Protein AF-T1AVC2-F1 (afdb_monomer_lite)

pLDDT: mean 81.2, std 19.91, range [25.66, 96.44]

Organism: NCBI:txid410659

InterPro domains:
  IPR004291 Transposase IS66, central domain [PF03050] (50-175)
  IPR052344 Transposase-related protein [PTHR33678] (1-174)

Sequence (202 aa):
FEVIGEKVSYRLAQRPGSFVVLKYLRPVTKRRDIQAISCPPAPVGVIAGSRADVSLCAGLLVDKFAYHLPLYRQHQRLADAGITVSRPWLTQLAQQVIALLEPIHEAQLDAIRAGRVIAMDETPIKAGRRVEGKAAGKKHPGGMKTGYFWPVYGEHDEVCFPFFPSRAQVHVENCWGCRGPRAACCCPMATRPTPATRRRPV

Radius of gyration: 26.32 Å; chains: 1; bounding box: 51×49×108 Å

Foldseek 3Di:
DAFPDWDWAWAWADDVVAIDIDIDIWTFDADPVVRDTDIDDDPDAPDPPDSYHPRNLVVLQCCCPVVVQDLVNVQVVCVVNVHDDDSVVSVVSNVSVVVVCVVVLVVLLVVQLVALDKAKEKDKDFAAFDDPDPDPDDDDHTGGQIKIWMWMAGPVRGTHTDIGSDPDVVVVCVSNVDDDDPPRDNPHPPPDPDPPPPDDDD

Struc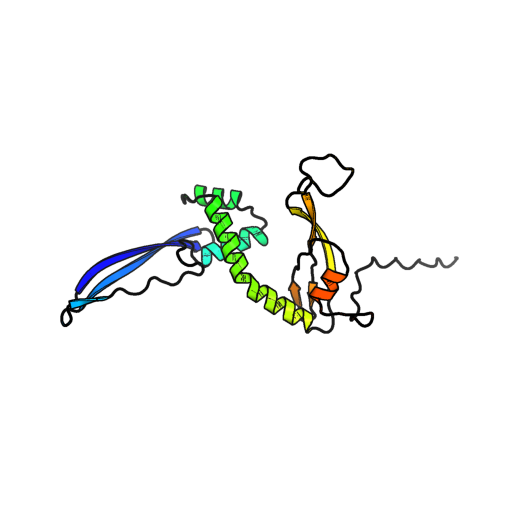ture (mmCIF, N/CA/C/O backbone):
data_AF-T1AVC2-F1
#
_entry.id   AF-T1AVC2-F1
#
loop_
_atom_site.group_PDB
_atom_site.id
_atom_site.type_symbol
_atom_site.label_atom_id
_atom_site.label_alt_id
_atom_site.label_comp_id
_atom_site.label_asym_id
_atom_site.label_entity_id
_atom_site.label_seq_id
_atom_site.pdbx_PDB_ins_code
_atom_site.Cartn_x
_atom_site.Cartn_y
_atom_site.Cartn_z
_atom_site.occupancy
_atom_site.B_iso_or_equiv
_atom_site.auth_seq_id
_atom_site.auth_comp_id
_atom_site.auth_asym_id
_atom_site.auth_atom_id
_atom_site.pdbx_PDB_model_num
ATOM 1 N N . PHE A 1 1 ? -10.383 -18.178 37.587 1.00 78.56 1 PHE A N 1
ATOM 2 C CA . PHE A 1 1 ? -10.003 -16.799 37.219 1.00 78.56 1 PHE A CA 1
ATOM 3 C C . PHE A 1 1 ? -11.257 -15.943 37.263 1.00 78.56 1 PHE A C 1
ATOM 5 O O . PHE A 1 1 ? -12.336 -16.488 37.085 1.00 78.56 1 PHE A O 1
ATOM 12 N N . GLU A 1 2 ? -11.128 -14.651 37.520 1.00 86.75 2 GLU A N 1
ATOM 13 C CA . GLU A 1 2 ? -12.236 -13.694 37.567 1.00 86.75 2 GLU A CA 1
ATOM 14 C C . GLU A 1 2 ? -11.999 -12.596 36.533 1.00 86.75 2 GLU A C 1
ATOM 16 O O . GLU A 1 2 ? -10.868 -12.132 36.398 1.00 86.75 2 GLU A O 1
ATOM 21 N N . VAL A 1 3 ? -13.023 -12.213 35.771 1.00 86.75 3 VAL A N 1
ATOM 22 C CA . VAL A 1 3 ? -12.915 -11.120 34.795 1.00 86.75 3 VAL A CA 1
ATOM 23 C C . VAL A 1 3 ? -13.107 -9.804 35.542 1.00 86.75 3 VAL A C 1
ATOM 25 O O . VAL A 1 3 ? -14.163 -9.570 36.114 1.00 86.75 3 VAL A O 1
ATOM 28 N N . ILE A 1 4 ? -12.076 -8.962 35.551 1.00 89.75 4 ILE A N 1
ATOM 29 C CA . ILE A 1 4 ? -12.060 -7.681 36.281 1.00 89.75 4 ILE A CA 1
ATOM 30 C C . ILE A 1 4 ? -12.384 -6.504 35.363 1.00 89.75 4 ILE A C 1
ATOM 32 O O . ILE A 1 4 ? -12.810 -5.446 35.814 1.00 89.75 4 ILE A O 1
ATOM 36 N N . GLY A 1 5 ? -12.192 -6.672 34.060 1.00 90.19 5 GLY A N 1
ATOM 37 C CA . GLY A 1 5 ? -12.532 -5.647 33.089 1.00 90.19 5 GLY A CA 1
ATOM 38 C C . GLY A 1 5 ? -12.269 -6.105 31.669 1.00 90.19 5 GLY A C 1
ATOM 39 O O . GLY A 1 5 ? -11.879 -7.246 31.424 1.00 90.19 5 GLY A O 1
ATOM 40 N N . GLU A 1 6 ? -12.448 -5.191 30.726 1.00 91.19 6 GLU A N 1
ATOM 41 C CA . GLU A 1 6 ? -12.267 -5.462 29.307 1.00 91.19 6 GLU A CA 1
ATOM 42 C C . GLU A 1 6 ? -11.425 -4.365 28.664 1.00 91.19 6 GLU A C 1
ATOM 44 O O . GLU A 1 6 ? -11.656 -3.171 28.859 1.00 91.19 6 GLU A O 1
ATOM 49 N N . LYS A 1 7 ? -10.443 -4.766 27.857 1.00 90.06 7 LYS A N 1
ATOM 50 C CA . LYS A 1 7 ? -9.748 -3.860 26.945 1.00 90.06 7 LYS A CA 1
ATOM 51 C C . LYS A 1 7 ? -10.414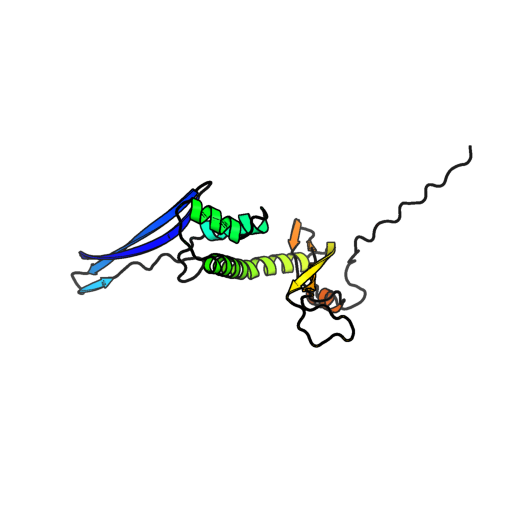 -3.936 25.582 1.00 90.06 7 LYS A C 1
ATOM 53 O O . LYS A 1 7 ? -10.374 -4.976 24.925 1.00 90.06 7 LYS A O 1
ATOM 58 N N . VAL A 1 8 ? -10.977 -2.815 25.144 1.00 91.81 8 VAL A N 1
ATOM 59 C CA . VAL A 1 8 ? -11.610 -2.684 23.829 1.00 91.81 8 VAL A CA 1
ATOM 60 C C . VAL A 1 8 ? -10.624 -2.078 22.837 1.00 91.81 8 VAL A C 1
ATOM 62 O O . VAL A 1 8 ? -9.873 -1.157 23.156 1.00 91.81 8 VAL A O 1
ATOM 65 N N . SER A 1 9 ? -10.589 -2.592 21.615 1.00 91.38 9 SER A N 1
ATOM 66 C CA . SER A 1 9 ? -9.805 -2.015 20.522 1.00 91.38 9 SER A CA 1
ATOM 67 C C . SER A 1 9 ? -10.619 -2.043 19.235 1.00 91.38 9 SER A C 1
ATOM 69 O O . SER A 1 9 ? -11.318 -3.015 18.974 1.00 91.38 9 SER A O 1
ATOM 71 N N . TYR A 1 10 ? -10.531 -0.981 18.438 1.00 92.81 10 TYR A N 1
ATOM 72 C CA . TYR A 1 10 ? -11.287 -0.842 17.193 1.00 92.81 10 TYR A CA 1
ATOM 73 C C . TYR A 1 10 ? -10.342 -0.838 15.996 1.00 92.81 10 TYR A C 1
ATOM 75 O O . TYR A 1 10 ? -9.288 -0.197 16.051 1.00 92.81 10 TYR A O 1
ATOM 83 N N . ARG A 1 11 ? -10.731 -1.519 14.916 1.00 94.19 11 ARG A N 1
ATOM 84 C CA . ARG A 1 11 ? -10.043 -1.463 13.623 1.00 94.19 11 ARG A CA 1
ATOM 85 C C . ARG A 1 11 ? -11.016 -1.197 12.493 1.00 94.19 11 ARG A C 1
ATOM 87 O O . ARG A 1 11 ? -12.076 -1.807 12.448 1.00 94.19 11 ARG A O 1
ATOM 94 N N . LEU A 1 12 ? -10.645 -0.317 11.577 1.00 95.31 12 LEU A N 1
ATOM 95 C CA . LEU A 1 12 ? -11.374 -0.091 10.341 1.00 95.31 12 LEU A CA 1
ATOM 96 C C . LEU A 1 12 ? -10.910 -1.107 9.296 1.00 95.31 12 LEU A C 1
ATOM 98 O O . LEU A 1 12 ? -9.725 -1.161 8.970 1.00 95.31 12 LEU A O 1
ATOM 102 N N . ALA A 1 13 ? -11.848 -1.894 8.788 1.00 95.44 13 ALA A N 1
ATOM 103 C CA . ALA A 1 13 ? -11.642 -2.943 7.802 1.00 95.44 13 ALA A CA 1
ATOM 104 C C . ALA A 1 13 ? -12.524 -2.709 6.573 1.00 95.44 13 ALA A C 1
ATOM 106 O O . ALA A 1 13 ? -13.540 -2.010 6.634 1.00 95.44 13 ALA A O 1
ATOM 107 N N . GLN A 1 14 ? -12.137 -3.314 5.457 1.00 94.69 14 GLN A N 1
ATOM 108 C CA . GLN A 1 14 ? -12.869 -3.240 4.200 1.00 94.69 14 GLN A CA 1
ATOM 109 C C . GLN A 1 14 ? -13.405 -4.621 3.832 1.00 94.69 14 GLN A C 1
ATOM 111 O O . GLN A 1 14 ? -12.697 -5.624 3.879 1.00 94.69 14 GLN A O 1
ATOM 116 N N . ARG A 1 15 ? -14.680 -4.668 3.458 1.00 92.75 15 ARG A N 1
ATOM 117 C CA . ARG A 1 15 ? -15.329 -5.820 2.833 1.00 92.75 15 ARG A CA 1
ATOM 118 C C . ARG A 1 15 ? -15.703 -5.445 1.398 1.00 92.75 15 ARG A C 1
ATOM 120 O O . ARG A 1 15 ? -15.756 -4.257 1.071 1.00 92.75 15 ARG A O 1
ATOM 127 N N . PRO A 1 16 ? -15.983 -6.418 0.521 1.00 88.62 16 PRO A N 1
ATOM 128 C CA . PRO A 1 16 ? -16.524 -6.113 -0.797 1.00 88.62 16 PRO A CA 1
ATOM 129 C C . PRO A 1 16 ? -17.734 -5.173 -0.678 1.00 88.62 16 PRO A C 1
ATOM 131 O O . PRO A 1 16 ? -18.696 -5.468 0.030 1.00 88.62 16 PRO A O 1
ATOM 134 N N . GLY A 1 17 ? -17.636 -3.994 -1.296 1.00 86.44 17 GLY A N 1
ATOM 135 C CA . GLY A 1 17 ? -18.695 -2.979 -1.308 1.00 86.44 17 GLY A CA 1
ATOM 136 C C . GLY A 1 17 ? -18.994 -2.269 0.019 1.00 86.44 17 GLY A C 1
ATOM 137 O O . GLY A 1 17 ? -19.914 -1.459 0.050 1.00 86.44 17 GLY A O 1
ATOM 138 N N . SER A 1 18 ? -18.268 -2.531 1.110 1.00 91.75 18 SER A N 1
ATOM 139 C CA . SER A 1 18 ? -18.583 -1.929 2.414 1.00 91.75 18 SER A CA 1
ATOM 140 C C . SER A 1 18 ? -17.366 -1.751 3.318 1.00 91.75 18 SER A C 1
ATOM 142 O O . SER A 1 18 ? -16.328 -2.390 3.156 1.00 91.75 18 SER A O 1
ATOM 144 N N . PHE A 1 19 ? -17.502 -0.878 4.309 1.00 94.44 19 PHE A N 1
ATOM 145 C CA . PHE A 1 19 ? -16.507 -0.675 5.354 1.00 94.44 19 PHE A CA 1
ATOM 146 C C . PHE A 1 19 ? -17.096 -1.109 6.691 1.00 94.44 19 PHE A C 1
ATOM 148 O O . PHE A 1 19 ? -18.271 -0.869 6.966 1.00 94.44 19 PHE A O 1
ATOM 155 N N . VAL A 1 20 ? -16.288 -1.761 7.521 1.00 95.25 20 VAL A N 1
ATOM 156 C CA . VAL A 1 20 ? -16.726 -2.281 8.818 1.00 95.25 20 VAL A CA 1
ATOM 157 C C . VAL A 1 20 ? -15.734 -1.905 9.906 1.00 95.25 20 VAL A C 1
ATOM 159 O O . VAL A 1 20 ? -14.524 -1.879 9.684 1.00 95.25 20 VAL A O 1
ATOM 162 N N . VAL A 1 21 ? -16.240 -1.638 11.108 1.00 95.12 21 VAL A N 1
ATOM 163 C CA . VAL A 1 21 ? -15.405 -1.405 12.288 1.00 95.12 21 VAL A CA 1
ATOM 164 C C . VAL A 1 21 ? -15.381 -2.678 13.125 1.00 95.12 21 VAL A C 1
ATOM 166 O O . VAL A 1 21 ? -16.376 -3.064 13.734 1.00 95.12 21 VAL A O 1
ATOM 169 N N . LEU A 1 22 ? -14.231 -3.342 13.155 1.00 93.38 22 LEU A N 1
ATOM 170 C CA . LEU A 1 22 ? -13.989 -4.527 13.965 1.00 93.38 22 LEU A CA 1
ATOM 171 C C . LEU A 1 22 ? -13.729 -4.108 15.412 1.00 93.38 22 LEU A C 1
ATOM 173 O O . LEU A 1 22 ? -12.777 -3.376 15.692 1.00 93.38 22 LEU A O 1
ATOM 177 N N . LYS A 1 23 ? -14.565 -4.585 16.336 1.00 94.12 23 LYS A N 1
ATOM 178 C CA . LYS A 1 23 ? -14.404 -4.391 17.779 1.00 94.12 23 LYS A CA 1
ATOM 179 C C . LYS A 1 23 ? -13.770 -5.639 18.388 1.00 94.12 23 LYS A C 1
ATOM 181 O O . LYS A 1 23 ? -14.389 -6.696 18.428 1.00 94.12 23 LYS A O 1
ATOM 186 N N . TYR A 1 24 ? -12.554 -5.504 18.896 1.00 91.50 24 TYR A N 1
ATOM 187 C CA . TYR A 1 24 ? -11.858 -6.544 19.645 1.00 91.50 24 TYR A CA 1
ATOM 188 C C . TYR A 1 24 ? -12.071 -6.323 21.139 1.00 91.50 24 TYR A C 1
ATOM 190 O O . TYR A 1 24 ? -11.692 -5.279 21.673 1.00 91.50 24 TYR A O 1
ATOM 198 N N . LEU A 1 25 ? -12.656 -7.317 21.801 1.00 92.19 25 LEU A N 1
ATOM 199 C CA . LEU A 1 25 ? -12.837 -7.365 23.248 1.00 92.19 25 LEU A CA 1
ATOM 200 C C . LEU A 1 25 ? -11.795 -8.308 23.839 1.00 92.19 25 LEU A C 1
ATOM 202 O O . LEU A 1 25 ? -11.721 -9.475 23.459 1.00 92.19 25 LEU A O 1
ATOM 206 N N . ARG A 1 26 ? -10.965 -7.798 24.748 1.00 91.44 26 ARG A N 1
ATOM 207 C CA . ARG A 1 26 ? -9.948 -8.592 25.442 1.00 91.44 26 ARG A CA 1
ATOM 208 C C . ARG A 1 26 ? -10.232 -8.588 26.940 1.00 91.44 26 ARG A C 1
ATOM 210 O O . ARG A 1 26 ? -10.022 -7.547 27.570 1.00 91.44 26 ARG A O 1
ATOM 217 N N . PRO A 1 27 ? -10.685 -9.712 27.518 1.00 91.06 27 PRO A N 1
ATOM 218 C CA . PRO A 1 27 ? -10.967 -9.774 28.942 1.00 91.06 27 PRO A CA 1
ATOM 219 C C . PRO A 1 27 ? -9.666 -9.647 29.739 1.00 91.06 27 PRO A C 1
ATOM 221 O O . PRO A 1 27 ? -8.644 -10.260 29.423 1.00 91.06 27 PRO A O 1
ATOM 224 N N . VAL A 1 28 ? -9.703 -8.823 30.776 1.00 91.62 28 VAL A N 1
ATOM 225 C CA . VAL A 1 28 ? -8.663 -8.722 31.794 1.00 91.62 28 VAL A CA 1
ATOM 226 C C . VAL A 1 28 ? -9.070 -9.663 32.913 1.00 91.62 28 VAL A C 1
ATOM 228 O O . VAL A 1 28 ? -10.076 -9.447 33.586 1.00 91.62 28 VAL A O 1
ATOM 231 N N . THR A 1 29 ? -8.303 -10.731 33.086 1.00 91.38 29 THR A N 1
ATOM 232 C CA . THR A 1 29 ? -8.595 -11.782 34.059 1.00 91.38 29 THR A CA 1
ATOM 233 C C . THR A 1 29 ? -7.620 -11.720 35.221 1.00 91.38 29 THR A C 1
ATOM 235 O O . THR A 1 29 ? -6.428 -11.491 35.032 1.00 91.38 29 THR A O 1
ATOM 238 N N . LYS A 1 30 ? -8.111 -11.952 36.433 1.00 89.69 30 LYS A N 1
ATOM 239 C CA . LYS A 1 30 ? -7.293 -12.141 37.627 1.00 89.69 30 LYS A CA 1
ATOM 240 C C . LYS A 1 30 ? -7.347 -13.593 38.055 1.00 89.69 30 LYS A C 1
ATOM 242 O O . LYS A 1 30 ? -8.422 -14.187 38.189 1.00 89.69 30 LYS A O 1
ATOM 247 N N . ARG A 1 31 ? -6.182 -14.193 38.269 1.00 88.69 31 ARG A N 1
ATOM 248 C CA . ARG A 1 31 ? -6.091 -15.528 38.862 1.00 88.69 31 ARG A CA 1
ATOM 249 C C . ARG A 1 31 ? -6.322 -15.412 40.365 1.00 88.69 31 ARG A C 1
ATOM 251 O O . ARG A 1 31 ? -5.732 -14.551 41.006 1.00 88.69 31 ARG A O 1
ATOM 258 N N . ARG A 1 32 ? -7.227 -16.224 40.919 1.00 84.44 32 ARG A N 1
ATOM 259 C CA . ARG A 1 32 ? -7.633 -16.118 42.336 1.00 84.44 32 ARG A CA 1
ATOM 260 C C . ARG A 1 32 ? -6.570 -16.651 43.301 1.00 84.44 32 ARG A C 1
ATOM 262 O O . ARG A 1 32 ? -6.460 -16.153 44.411 1.00 84.44 32 ARG A O 1
ATOM 269 N N . ASP A 1 33 ? -5.782 -17.612 42.846 1.00 84.31 33 ASP A N 1
ATOM 270 C CA . ASP A 1 33 ? -4.708 -18.292 43.573 1.00 84.31 33 ASP A CA 1
ATOM 271 C C . ASP A 1 33 ? -3.441 -17.429 43.740 1.00 84.31 33 ASP A C 1
ATOM 273 O O . ASP A 1 33 ? -2.949 -17.314 44.852 1.00 84.31 33 ASP A O 1
ATOM 277 N N . ILE A 1 34 ? -2.937 -16.778 42.683 1.00 86.62 34 ILE A N 1
ATOM 278 C CA . ILE A 1 34 ? -1.729 -15.925 42.750 1.00 86.62 34 ILE A CA 1
ATOM 279 C C . ILE A 1 34 ? -2.060 -14.425 42.750 1.00 86.62 34 ILE A C 1
ATOM 281 O O . ILE A 1 34 ? -1.165 -13.588 42.724 1.00 86.62 34 ILE A O 1
ATOM 285 N N . GLN A 1 35 ? -3.341 -14.052 42.681 1.00 84.00 35 GLN A N 1
ATOM 286 C CA . GLN A 1 35 ? -3.792 -12.658 42.532 1.00 84.00 35 GLN A CA 1
ATOM 287 C C . GLN A 1 35 ? -3.224 -11.932 41.287 1.00 84.00 35 GLN A C 1
ATOM 289 O O . GLN A 1 35 ? -3.381 -10.718 41.155 1.00 84.00 35 GLN A O 1
ATOM 294 N N . ALA A 1 36 ? -2.618 -12.662 40.343 1.00 86.69 36 ALA A N 1
ATOM 295 C CA . ALA A 1 36 ? -1.973 -12.116 39.153 1.00 86.69 36 ALA A CA 1
ATOM 296 C C . ALA A 1 36 ? -2.996 -11.688 38.089 1.00 86.69 36 ALA A C 1
ATOM 298 O O . ALA A 1 36 ? -3.949 -12.419 37.798 1.00 86.69 36 ALA A O 1
ATOM 299 N N . ILE A 1 37 ? -2.772 -10.518 37.486 1.00 87.75 37 ILE A N 1
ATOM 300 C CA . ILE A 1 37 ? -3.608 -9.958 36.418 1.00 87.75 37 ILE A CA 1
ATOM 301 C C . ILE A 1 37 ? -3.008 -10.342 35.064 1.00 87.75 37 ILE A C 1
ATOM 303 O O . IL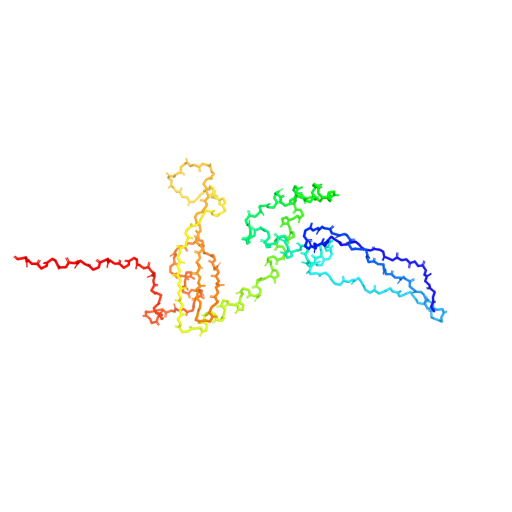E A 1 37 ? -1.845 -10.063 34.789 1.00 87.75 37 ILE A O 1
ATOM 307 N N . SER A 1 38 ? -3.817 -10.953 34.203 1.00 88.31 38 SER A N 1
ATOM 308 C CA . SER A 1 38 ? -3.445 -11.360 32.851 1.00 88.31 38 SER A CA 1
ATOM 309 C C . SER A 1 38 ? -4.453 -10.834 31.834 1.00 88.31 38 SER A C 1
ATOM 311 O O . SER A 1 38 ? -5.667 -10.865 32.050 1.00 88.31 38 SER A O 1
ATOM 313 N N . CYS A 1 39 ? -3.950 -10.345 30.704 1.00 87.62 39 CYS A N 1
ATOM 314 C CA . CYS A 1 39 ? -4.757 -9.894 29.579 1.00 87.62 39 CYS A CA 1
ATOM 315 C C . CYS A 1 39 ? -4.154 -10.460 28.289 1.00 87.62 39 CYS A C 1
ATOM 317 O O . CYS A 1 39 ? -2.941 -10.325 28.100 1.00 87.62 39 CYS A O 1
ATOM 319 N N . PRO A 1 40 ? -4.964 -11.043 27.386 1.00 86.69 40 PRO A N 1
ATOM 320 C CA . PRO A 1 40 ? -4.482 -11.460 26.079 1.00 86.69 40 PRO A CA 1
ATOM 321 C C . PRO A 1 40 ? -3.800 -10.298 25.338 1.00 86.69 40 PRO A C 1
ATOM 323 O O . PRO A 1 40 ? -4.277 -9.151 25.420 1.00 86.69 40 PRO A O 1
ATOM 326 N N . PRO A 1 41 ? -2.702 -10.552 24.604 1.00 84.62 41 PRO A N 1
ATOM 327 C CA . PRO A 1 41 ? -2.056 -9.520 23.807 1.00 84.62 41 PRO A CA 1
ATOM 328 C C . PRO A 1 41 ? -3.042 -8.934 22.791 1.00 84.62 41 PRO A C 1
ATOM 330 O O . PRO A 1 41 ? -4.009 -9.576 22.376 1.00 84.62 41 PRO A O 1
ATOM 333 N N . ALA A 1 42 ? -2.834 -7.670 22.421 1.00 82.94 42 ALA A N 1
ATOM 334 C CA . ALA A 1 42 ? -3.617 -7.082 21.343 1.00 82.94 42 ALA A CA 1
ATOM 335 C C . ALA A 1 42 ? -3.334 -7.857 20.045 1.00 82.94 42 ALA A C 1
ATOM 337 O O . ALA A 1 42 ? -2.186 -8.261 19.843 1.00 82.94 42 ALA A O 1
ATOM 338 N N . PRO A 1 43 ? -4.332 -8.046 19.162 1.00 81.94 43 PRO A N 1
ATOM 339 C CA . PRO A 1 43 ? -4.082 -8.624 17.850 1.00 81.94 43 PRO A CA 1
ATOM 340 C C . PRO A 1 43 ? -2.940 -7.869 17.178 1.00 81.94 43 PRO A C 1
ATOM 342 O O . PRO A 1 43 ? -2.914 -6.636 17.211 1.00 81.94 43 PRO A O 1
ATOM 345 N N . VAL A 1 44 ? -1.995 -8.573 16.570 1.00 85.69 44 VAL A N 1
ATOM 346 C CA . VAL A 1 44 ? -0.928 -7.904 15.822 1.00 85.69 44 VAL A CA 1
ATOM 347 C C . VAL A 1 44 ? -1.561 -7.266 14.582 1.00 85.69 44 VAL A C 1
ATOM 349 O O . VAL A 1 44 ? -2.468 -7.823 13.963 1.00 85.69 44 VAL A O 1
ATOM 352 N N . GLY A 1 45 ? -1.209 -6.013 14.314 1.00 84.69 45 GLY A N 1
ATOM 353 C CA . GLY A 1 45 ? -1.604 -5.314 13.093 1.00 84.69 45 GLY A CA 1
ATOM 354 C C . GLY A 1 45 ? -0.434 -5.302 12.122 1.00 84.69 45 GLY A C 1
ATOM 355 O O . GLY A 1 45 ? 0.711 -5.346 12.562 1.00 84.69 45 GLY A O 1
ATOM 356 N N . VAL A 1 46 ? -0.722 -5.198 10.823 1.00 88.31 46 VAL A N 1
ATOM 357 C CA . VAL A 1 46 ? 0.306 -5.038 9.774 1.00 88.31 46 VAL A CA 1
ATOM 358 C C . VAL A 1 46 ? 1.183 -3.824 10.061 1.00 88.31 46 VAL A C 1
ATOM 360 O O . VAL A 1 46 ? 2.399 -3.867 9.940 1.00 88.31 46 VAL A O 1
ATOM 363 N N . ILE A 1 47 ? 0.538 -2.746 10.504 1.00 90.69 47 ILE A N 1
ATOM 364 C CA . ILE A 1 47 ? 1.185 -1.531 10.971 1.00 90.69 47 ILE A CA 1
ATOM 365 C C . ILE A 1 47 ? 1.006 -1.464 12.486 1.00 90.69 47 ILE A C 1
ATOM 367 O O . ILE A 1 47 ? -0.123 -1.433 12.994 1.00 90.69 47 ILE A O 1
ATOM 371 N N . ALA A 1 48 ? 2.122 -1.411 13.210 1.00 88.06 48 ALA A N 1
ATOM 372 C CA . ALA A 1 48 ? 2.124 -1.317 14.663 1.00 88.06 48 ALA A CA 1
ATOM 373 C C . ALA A 1 48 ? 1.369 -0.062 15.141 1.00 88.06 48 ALA A C 1
ATOM 375 O O . ALA A 1 48 ? 1.611 1.050 14.678 1.00 88.06 48 ALA A O 1
ATOM 376 N N . GLY A 1 49 ? 0.422 -0.247 16.066 1.00 85.81 49 GLY A N 1
ATOM 377 C CA . GLY A 1 49 ? -0.367 0.848 16.645 1.00 85.81 49 GLY A CA 1
ATOM 378 C C . GLY A 1 49 ? -1.427 1.465 15.720 1.00 85.81 49 GLY A C 1
ATOM 379 O O . GLY A 1 49 ? -2.144 2.371 16.148 1.00 85.81 49 GLY A O 1
ATOM 380 N N . SER A 1 50 ? -1.575 0.981 14.482 1.00 91.31 50 SER A N 1
ATOM 381 C CA . SER A 1 50 ? -2.586 1.497 13.559 1.00 91.31 50 SER A CA 1
ATOM 382 C C . SER A 1 50 ? -3.986 0.963 13.866 1.00 91.31 50 SER A C 1
ATOM 384 O O . SER A 1 50 ? -4.178 -0.162 14.333 1.00 91.31 50 SER A O 1
ATOM 386 N N . ARG A 1 51 ? -4.986 1.793 13.557 1.00 92.12 51 ARG A N 1
ATOM 387 C CA . A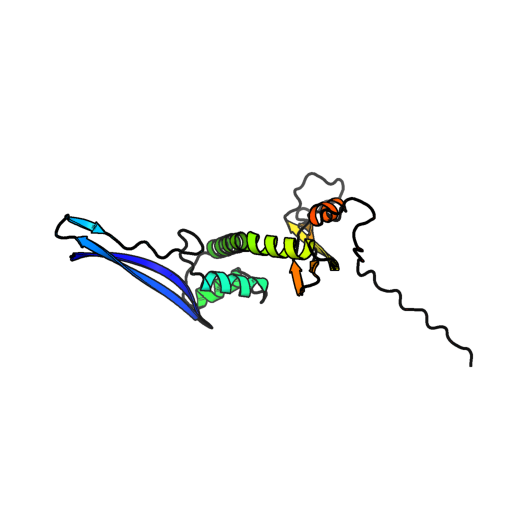RG A 1 51 ? -6.409 1.422 13.553 1.00 92.12 51 ARG A CA 1
ATOM 388 C C . ARG A 1 51 ? -6.860 0.857 12.204 1.00 92.12 51 ARG A C 1
ATOM 390 O O . ARG A 1 51 ? -8.022 0.497 12.079 1.00 92.12 51 ARG A O 1
ATOM 397 N N . ALA A 1 52 ? -5.986 0.798 11.202 1.00 94.75 52 ALA A N 1
ATOM 398 C CA . ALA A 1 52 ? -6.289 0.179 9.917 1.00 94.75 52 ALA A CA 1
ATOM 399 C C . ALA A 1 52 ? -6.087 -1.338 9.987 1.00 94.75 52 ALA A C 1
ATOM 401 O O . ALA A 1 52 ? -5.067 -1.818 10.486 1.00 94.75 52 ALA A O 1
ATOM 402 N N . ASP A 1 53 ? -7.065 -2.084 9.489 1.00 94.81 53 ASP A N 1
ATOM 403 C CA . ASP A 1 53 ? -6.943 -3.516 9.254 1.00 94.81 53 ASP A CA 1
ATOM 404 C C . ASP A 1 53 ? -6.218 -3.816 7.929 1.00 94.81 53 ASP A C 1
ATOM 406 O O . ASP A 1 53 ? -6.159 -2.967 7.035 1.00 94.81 53 ASP A O 1
ATOM 410 N N . VAL A 1 54 ? -5.707 -5.046 7.787 1.00 93.94 54 VAL A N 1
ATOM 411 C CA . VAL A 1 54 ? -5.063 -5.556 6.560 1.00 93.94 54 VAL A CA 1
ATOM 412 C C . VAL A 1 54 ? -5.941 -5.296 5.334 1.00 93.94 54 VAL A C 1
ATOM 414 O O . VAL A 1 54 ? -5.457 -4.831 4.304 1.00 93.94 54 VAL A O 1
ATOM 417 N N . SER A 1 55 ? -7.241 -5.571 5.461 1.00 95.06 55 SER A N 1
ATOM 418 C CA . SER A 1 55 ? -8.209 -5.452 4.370 1.00 95.06 55 SER A CA 1
ATOM 419 C C . SER A 1 55 ? -8.368 -4.015 3.874 1.00 95.06 55 SER A C 1
ATOM 421 O O . SER A 1 55 ? -8.403 -3.784 2.667 1.00 95.06 55 SER A O 1
ATOM 423 N N . LEU A 1 56 ? -8.397 -3.043 4.793 1.00 95.38 56 LEU A N 1
ATOM 424 C CA . LEU A 1 56 ? -8.441 -1.623 4.449 1.00 95.38 56 LEU A CA 1
ATOM 425 C C . LEU A 1 56 ? -7.147 -1.194 3.756 1.00 95.38 56 LEU A C 1
ATOM 427 O O . LEU A 1 56 ? -7.193 -0.498 2.748 1.00 95.38 56 LEU A O 1
ATOM 431 N N . CYS A 1 57 ? -5.995 -1.612 4.284 1.00 95.31 57 CYS A N 1
ATOM 432 C CA . CYS A 1 57 ? -4.691 -1.307 3.700 1.00 95.31 57 CYS A CA 1
ATOM 433 C C . CYS A 1 57 ? -4.576 -1.828 2.260 1.00 95.31 57 CYS A C 1
ATOM 435 O O . CYS A 1 57 ? -4.182 -1.079 1.366 1.00 95.31 57 CYS A O 1
ATOM 437 N N . ALA A 1 58 ? -4.958 -3.086 2.029 1.00 95.19 58 ALA A N 1
ATOM 438 C CA . ALA A 1 58 ? -4.940 -3.697 0.705 1.00 95.19 58 ALA A CA 1
ATOM 439 C C . ALA A 1 58 ? -5.892 -2.979 -0.262 1.00 95.19 58 ALA A C 1
ATOM 441 O O . ALA A 1 58 ? -5.477 -2.581 -1.350 1.00 95.19 58 ALA A O 1
ATOM 442 N N . GLY A 1 59 ? -7.143 -2.747 0.150 1.00 95.25 59 GLY A N 1
ATOM 443 C CA . GLY A 1 59 ? -8.128 -2.065 -0.687 1.00 95.25 59 GLY A CA 1
ATOM 444 C C . GLY A 1 59 ? -7.732 -0.628 -1.032 1.00 95.25 59 GLY A C 1
ATOM 445 O O . GLY A 1 59 ? -7.858 -0.229 -2.185 1.00 95.25 59 GLY A O 1
ATOM 446 N N . LEU A 1 60 ? -7.146 0.116 -0.087 1.00 95.12 60 LEU A N 1
ATOM 447 C CA . LEU A 1 60 ? -6.636 1.473 -0.317 1.00 95.12 60 LEU A CA 1
ATOM 448 C C . LEU A 1 60 ? -5.571 1.510 -1.428 1.00 95.12 60 LEU A C 1
ATOM 450 O O . LEU A 1 60 ? -5.601 2.389 -2.297 1.00 95.12 60 LEU A O 1
ATOM 454 N N . LEU A 1 61 ? -4.619 0.569 -1.393 1.00 95.94 61 LEU A N 1
ATOM 455 C CA . LEU A 1 61 ? -3.550 0.482 -2.388 1.00 95.94 61 LEU A CA 1
ATOM 456 C C . LEU A 1 61 ? -4.070 0.020 -3.750 1.00 95.94 61 LEU A C 1
ATOM 458 O O . LEU A 1 61 ? -3.711 0.626 -4.759 1.00 95.94 61 LEU A O 1
ATOM 462 N N . VAL A 1 62 ? -4.932 -0.998 -3.782 1.00 95.62 62 VAL A N 1
ATOM 463 C CA . VAL A 1 62 ? -5.549 -1.497 -5.021 1.00 95.62 62 VAL A CA 1
ATOM 464 C C . VAL A 1 62 ? -6.372 -0.394 -5.685 1.00 95.62 62 VAL A C 1
ATOM 466 O O . VAL A 1 62 ? -6.156 -0.090 -6.857 1.00 95.62 62 VAL A O 1
ATOM 469 N N . ASP A 1 63 ? -7.234 0.287 -4.930 1.00 95.06 63 ASP A N 1
ATOM 470 C CA . ASP A 1 63 ? -8.026 1.402 -5.445 1.00 95.06 63 ASP A CA 1
ATOM 471 C C . ASP A 1 63 ? -7.121 2.513 -5.994 1.00 95.06 63 ASP A C 1
ATOM 473 O O . ASP A 1 63 ? -7.387 3.062 -7.061 1.00 95.06 63 ASP A O 1
ATOM 477 N N . LYS A 1 64 ? -6.018 2.832 -5.305 1.00 95.38 64 LYS A N 1
ATOM 478 C CA . LYS A 1 64 ? -5.099 3.902 -5.714 1.00 95.38 64 LYS A CA 1
ATOM 479 C C . LYS A 1 64 ? -4.308 3.557 -6.974 1.00 95.38 64 LYS A C 1
ATOM 481 O O . LYS A 1 64 ? -4.165 4.420 -7.840 1.00 95.38 64 LYS A O 1
ATOM 486 N N . PHE A 1 65 ? -3.741 2.356 -7.034 1.00 94.31 65 PHE A N 1
ATOM 487 C CA . PHE A 1 65 ? -2.733 1.992 -8.029 1.00 94.31 65 PHE A CA 1
ATOM 488 C C . PHE A 1 65 ? -3.287 1.157 -9.181 1.00 94.31 65 PHE A C 1
ATOM 490 O O . PHE A 1 65 ? -2.907 1.417 -10.317 1.00 94.31 65 PHE A O 1
ATOM 497 N N . ALA A 1 66 ? -4.204 0.221 -8.921 1.00 94.69 66 ALA A N 1
ATOM 498 C CA . ALA A 1 66 ? -4.815 -0.598 -9.969 1.00 94.69 66 ALA A CA 1
ATOM 499 C C . ALA A 1 66 ? -6.015 0.105 -10.624 1.00 94.69 66 ALA A C 1
ATOM 501 O O . ALA A 1 66 ? -6.174 0.051 -11.838 1.00 94.69 66 ALA A O 1
ATOM 502 N N . TYR A 1 67 ? -6.839 0.802 -9.832 1.00 95.31 67 TYR A N 1
ATOM 503 C CA . TYR A 1 67 ? -8.054 1.475 -10.324 1.00 95.31 67 TYR A CA 1
ATOM 504 C C . TYR A 1 67 ? -7.934 2.999 -10.434 1.00 95.31 67 TYR A C 1
ATOM 506 O O . TYR A 1 67 ? -8.922 3.682 -10.704 1.00 95.31 67 TYR A O 1
ATOM 514 N N . HIS A 1 68 ? -6.734 3.549 -10.228 1.00 94.62 68 HIS A N 1
ATOM 515 C CA . HIS A 1 68 ? -6.440 4.979 -10.365 1.00 94.62 68 HIS A CA 1
ATOM 516 C C . HIS A 1 68 ? -7.365 5.908 -9.558 1.00 94.62 68 HIS A C 1
ATOM 518 O O . HIS A 1 68 ? -7.597 7.058 -9.934 1.00 94.62 68 HIS A O 1
ATOM 524 N N . LEU A 1 69 ? -7.889 5.440 -8.423 1.00 95.75 69 LEU A N 1
ATOM 525 C CA . LEU A 1 69 ? -8.750 6.222 -7.550 1.00 95.75 69 LEU A CA 1
ATOM 526 C C . LEU A 1 69 ? -7.891 7.037 -6.567 1.00 95.75 69 LEU A C 1
ATOM 528 O O . LEU A 1 69 ? -7.333 6.476 -5.619 1.00 95.75 69 LEU A O 1
ATOM 532 N N . PRO A 1 70 ? -7.766 8.366 -6.731 1.00 95.69 70 PRO A N 1
ATOM 533 C CA . PRO A 1 70 ? -6.884 9.166 -5.889 1.00 95.69 70 PRO A CA 1
ATOM 534 C C . PRO A 1 70 ? -7.348 9.178 -4.426 1.00 95.69 70 PRO A C 1
ATOM 536 O O . PRO A 1 70 ? -8.543 9.144 -4.131 1.00 95.69 70 PRO A O 1
ATOM 539 N N . LEU A 1 71 ? -6.396 9.308 -3.493 1.00 95.81 71 LEU A N 1
ATOM 540 C CA . LEU A 1 71 ? -6.656 9.216 -2.046 1.00 95.81 71 LEU A CA 1
ATOM 541 C C . LEU A 1 71 ? -7.700 10.221 -1.540 1.00 95.81 71 LEU A C 1
ATOM 543 O O . LEU A 1 71 ? -8.449 9.908 -0.621 1.00 95.81 71 LEU A O 1
ATOM 547 N N . TYR A 1 72 ? -7.795 11.412 -2.140 1.00 95.31 72 TYR A N 1
ATOM 548 C CA . TYR A 1 72 ? -8.826 12.382 -1.753 1.00 95.31 72 TYR A CA 1
ATOM 549 C C . TYR A 1 72 ? -10.243 11.892 -2.100 1.00 95.31 72 TYR A C 1
ATOM 551 O O . TYR A 1 72 ? -11.191 12.221 -1.394 1.00 95.31 72 TYR A O 1
ATOM 559 N N . ARG A 1 73 ? -10.393 11.110 -3.176 1.00 95.69 73 ARG A N 1
ATOM 560 C CA . ARG A 1 73 ? -11.680 10.561 -3.612 1.00 95.69 73 ARG A CA 1
ATOM 561 C C . ARG A 1 73 ? -12.044 9.322 -2.801 1.00 95.69 73 ARG A C 1
ATOM 563 O O . ARG A 1 73 ? -13.206 9.132 -2.468 1.00 95.69 73 ARG A O 1
ATOM 570 N N . GLN A 1 74 ? -11.050 8.530 -2.401 1.00 95.38 74 GLN A N 1
ATOM 571 C CA . GLN A 1 74 ? -11.240 7.472 -1.404 1.00 95.38 74 GLN A CA 1
ATOM 572 C C . GLN A 1 74 ? -11.660 8.051 -0.043 1.00 95.38 74 GLN A C 1
ATOM 574 O O . GLN A 1 74 ? -12.571 7.532 0.593 1.00 95.38 74 GLN A O 1
ATOM 579 N N . HIS A 1 75 ? -11.055 9.171 0.370 1.00 96.44 75 HIS A N 1
ATOM 580 C CA . HIS A 1 75 ? -11.454 9.912 1.571 1.00 96.44 75 HIS A CA 1
ATOM 581 C C . HIS A 1 75 ? -12.916 10.369 1.516 1.00 96.44 75 HIS A C 1
ATOM 583 O O . HIS A 1 75 ? -13.637 10.175 2.488 1.00 96.44 75 HIS A O 1
ATOM 589 N N . GLN A 1 76 ? -13.361 10.914 0.378 1.00 96.00 76 GLN A N 1
ATOM 590 C CA . GLN A 1 76 ? -14.768 11.280 0.165 1.00 96.00 76 GLN A CA 1
ATOM 591 C C . GLN A 1 76 ? -15.692 10.064 0.285 1.00 96.00 76 GLN A C 1
ATOM 593 O O . GLN A 1 76 ? -16.635 10.112 1.059 1.00 96.00 76 GLN A O 1
ATOM 598 N N . ARG A 1 77 ? -15.362 8.936 -0.363 1.00 95.00 77 ARG A N 1
ATOM 599 C CA . ARG A 1 77 ? -16.150 7.693 -0.244 1.00 95.00 77 ARG A CA 1
ATOM 600 C C . ARG A 1 77 ? -16.267 7.194 1.199 1.00 95.00 77 ARG A C 1
ATOM 602 O O . ARG A 1 77 ? -17.315 6.685 1.577 1.00 95.00 77 ARG A O 1
ATOM 609 N N . LEU A 1 78 ? -15.204 7.316 1.996 1.00 94.94 78 LEU A N 1
ATOM 610 C CA . LEU A 1 78 ? -15.243 6.972 3.421 1.00 94.94 78 LEU A CA 1
ATOM 611 C C . LEU A 1 78 ? -16.162 7.922 4.197 1.00 94.94 78 LEU A C 1
ATOM 613 O O . LEU A 1 78 ? -16.964 7.454 5.000 1.00 94.94 78 LEU A O 1
ATOM 617 N N . ALA A 1 79 ? -16.087 9.227 3.924 1.00 95.69 79 ALA A N 1
ATOM 618 C CA . ALA A 1 79 ? -16.967 10.215 4.543 1.00 95.69 79 ALA A CA 1
ATOM 619 C C . ALA A 1 79 ? -18.445 9.967 4.190 1.00 95.69 79 ALA A C 1
ATOM 621 O O . ALA A 1 79 ? -19.286 9.972 5.085 1.00 95.69 79 ALA A O 1
ATOM 622 N N . ASP A 1 80 ? -18.741 9.658 2.925 1.00 94.31 80 ASP A N 1
ATOM 623 C CA . ASP A 1 80 ? -20.090 9.323 2.450 1.00 94.31 80 ASP A CA 1
ATOM 624 C C . ASP A 1 80 ? -20.617 8.021 3.081 1.00 94.31 80 ASP A C 1
ATOM 626 O O . ASP A 1 80 ? -21.812 7.876 3.321 1.00 94.31 80 ASP A O 1
ATOM 630 N N . ALA A 1 81 ? -19.722 7.086 3.417 1.00 93.56 81 ALA A N 1
ATOM 631 C CA . ALA A 1 81 ? -20.039 5.873 4.173 1.00 93.56 81 ALA A CA 1
ATOM 632 C C . ALA A 1 81 ? -20.177 6.108 5.695 1.00 93.56 81 ALA A C 1
ATOM 634 O O . ALA A 1 81 ? -20.295 5.147 6.456 1.00 93.56 81 ALA A O 1
ATOM 635 N N . GLY A 1 82 ? -20.132 7.362 6.159 1.00 94.38 82 GLY A N 1
ATOM 636 C CA . GLY A 1 82 ? -20.239 7.729 7.575 1.00 94.38 82 GLY A CA 1
ATOM 637 C C . GLY A 1 82 ? -18.952 7.536 8.384 1.00 94.38 82 GLY A C 1
ATOM 638 O O . GLY A 1 82 ? -18.987 7.558 9.615 1.00 94.38 82 GLY A O 1
ATOM 639 N N . ILE A 1 83 ? -17.806 7.337 7.726 1.00 94.88 83 ILE A N 1
ATOM 640 C CA . ILE A 1 83 ? -16.513 7.103 8.375 1.00 94.88 83 ILE A CA 1
ATOM 641 C C . ILE A 1 83 ? -15.659 8.367 8.323 1.00 94.88 83 ILE A C 1
ATOM 643 O O . ILE A 1 83 ? -15.067 8.727 7.304 1.00 94.88 83 ILE A O 1
ATOM 647 N N . THR A 1 84 ? -15.530 9.015 9.478 1.00 94.25 84 THR A N 1
ATOM 648 C CA . THR A 1 84 ? -14.720 10.226 9.625 1.00 94.25 84 THR A CA 1
ATOM 649 C C . THR A 1 84 ? -13.265 9.872 9.915 1.00 94.25 84 THR A C 1
ATOM 651 O O . THR A 1 84 ? -12.907 9.482 11.025 1.00 94.25 84 THR A O 1
ATOM 654 N N . VAL A 1 85 ? -12.400 10.047 8.917 1.00 93.94 85 VAL A N 1
ATOM 655 C CA . VAL A 1 85 ? -10.941 9.906 9.050 1.00 93.94 85 VAL A CA 1
ATOM 656 C C . VAL A 1 85 ? -10.232 11.141 8.509 1.00 93.94 85 VAL A C 1
ATOM 658 O O . VAL A 1 85 ? -10.778 11.884 7.690 1.00 93.94 85 VAL A O 1
ATOM 661 N N . SER A 1 86 ? -8.999 11.384 8.951 1.00 93.81 86 SER A N 1
ATOM 662 C CA . SER A 1 86 ? -8.210 12.499 8.430 1.00 93.81 86 SER A CA 1
ATOM 663 C C . SER A 1 86 ? -7.582 12.137 7.077 1.00 93.81 86 SER A C 1
ATOM 665 O O . SER A 1 86 ? -7.141 11.010 6.848 1.00 93.81 86 SER A O 1
ATOM 667 N N . ARG A 1 87 ? -7.506 13.110 6.161 1.00 91.94 87 ARG A N 1
ATOM 668 C CA . ARG A 1 87 ? -6.828 12.931 4.864 1.00 91.94 87 ARG A CA 1
ATOM 669 C C . ARG A 1 87 ? -5.349 12.536 5.004 1.00 91.94 87 ARG A C 1
ATOM 671 O O . ARG A 1 87 ? -4.932 11.624 4.292 1.00 91.94 87 ARG A O 1
ATOM 678 N N . PRO A 1 88 ? -4.552 13.162 5.898 1.00 95.38 88 PRO A N 1
ATOM 679 C CA . PRO A 1 88 ? -3.149 12.789 6.073 1.00 95.38 88 PRO A CA 1
ATOM 680 C C . PRO A 1 88 ? -2.967 11.343 6.536 1.00 95.38 88 PRO A C 1
ATOM 682 O O . PRO A 1 88 ? -1.996 10.707 6.138 1.00 95.38 88 PRO A O 1
ATOM 685 N N . TRP A 1 89 ? -3.911 10.808 7.317 1.00 95.25 89 TRP A N 1
ATOM 686 C CA . TRP A 1 89 ? -3.846 9.428 7.791 1.00 95.25 89 TRP A CA 1
ATOM 687 C C . TRP A 1 89 ? -3.874 8.421 6.637 1.00 95.25 89 TRP A C 1
ATOM 689 O O . TRP A 1 89 ? -3.064 7.503 6.627 1.00 95.25 89 TRP A O 1
ATOM 699 N N . LEU A 1 90 ? -4.704 8.632 5.607 1.00 95.50 90 LEU A N 1
ATOM 700 C CA . LEU A 1 90 ? -4.719 7.760 4.421 1.00 95.50 90 LEU A CA 1
ATOM 701 C C . LEU A 1 90 ? -3.393 7.798 3.651 1.00 95.50 90 LEU A C 1
ATOM 703 O O . LEU A 1 90 ? -2.926 6.772 3.164 1.00 95.50 90 LEU A O 1
ATOM 707 N N . THR A 1 91 ? -2.766 8.972 3.555 1.00 95.31 91 THR A N 1
ATOM 708 C CA . THR A 1 91 ? -1.446 9.110 2.923 1.00 95.31 91 THR A CA 1
ATOM 709 C C . THR A 1 91 ? -0.368 8.379 3.721 1.00 95.31 91 THR A C 1
ATOM 711 O O . THR A 1 91 ? 0.433 7.660 3.129 1.00 95.31 91 THR A O 1
ATOM 714 N N . GLN A 1 92 ? -0.369 8.522 5.050 1.00 95.44 92 GLN A N 1
ATOM 715 C CA . GLN A 1 92 ? 0.565 7.829 5.944 1.00 95.44 92 GLN A CA 1
ATOM 716 C C . GLN A 1 92 ? 0.383 6.311 5.880 1.00 95.44 92 GLN A C 1
ATOM 718 O O . GLN A 1 92 ? 1.368 5.588 5.759 1.00 95.44 92 GLN A O 1
ATOM 723 N N . LEU A 1 93 ? -0.867 5.833 5.891 1.00 95.56 93 LEU A N 1
ATOM 724 C CA . LEU A 1 93 ? -1.173 4.417 5.710 1.00 95.56 93 LEU A CA 1
ATOM 725 C C . LEU A 1 93 ? -0.624 3.908 4.382 1.00 95.56 93 LEU A C 1
ATOM 727 O O . LEU A 1 93 ? 0.106 2.926 4.376 1.00 95.56 93 LEU A O 1
ATOM 731 N N . ALA A 1 94 ? -0.914 4.592 3.271 1.00 95.81 94 ALA A N 1
ATOM 732 C CA . ALA A 1 94 ? -0.414 4.177 1.966 1.00 95.81 94 ALA A CA 1
ATOM 733 C C . ALA A 1 94 ? 1.119 4.062 1.957 1.00 95.81 94 ALA A C 1
ATOM 735 O O . ALA A 1 94 ? 1.648 3.060 1.493 1.00 95.81 94 ALA A O 1
ATOM 736 N N . GLN A 1 95 ? 1.831 5.046 2.516 1.00 95.12 95 GLN A N 1
ATOM 737 C CA . GLN A 1 95 ? 3.296 5.026 2.609 1.00 95.12 95 GLN A CA 1
ATOM 738 C C . GLN A 1 95 ? 3.819 3.853 3.443 1.00 95.12 95 GLN A C 1
ATOM 740 O O . GLN A 1 95 ? 4.745 3.170 3.018 1.00 95.12 95 GLN A O 1
ATOM 745 N N . GLN A 1 96 ? 3.218 3.601 4.607 1.00 95.88 96 GLN A N 1
ATOM 746 C CA . GLN A 1 96 ? 3.626 2.507 5.488 1.00 95.88 96 GLN A CA 1
ATOM 747 C C . GLN A 1 96 ? 3.374 1.140 4.853 1.00 95.88 96 GLN A C 1
ATOM 749 O O . GLN A 1 96 ? 4.223 0.263 4.955 1.00 95.88 96 GLN A O 1
ATOM 754 N N . VAL A 1 97 ? 2.246 0.955 4.162 1.00 95.62 97 VAL A N 1
ATOM 755 C CA . VAL A 1 97 ? 1.966 -0.308 3.463 1.00 95.62 97 VAL A CA 1
ATOM 756 C C . VAL A 1 97 ? 2.914 -0.490 2.276 1.00 95.62 97 VAL A C 1
ATOM 758 O O . VAL A 1 97 ? 3.412 -1.590 2.085 1.00 95.62 97 VAL A O 1
ATOM 761 N N . ILE A 1 98 ? 3.224 0.571 1.520 1.00 95.50 98 ILE A N 1
ATOM 762 C CA . ILE A 1 98 ? 4.211 0.508 0.427 1.00 95.50 98 ILE A CA 1
ATOM 763 C C . ILE A 1 98 ? 5.590 0.089 0.955 1.00 95.50 98 ILE A C 1
ATOM 765 O O . ILE A 1 98 ? 6.225 -0.761 0.345 1.00 95.50 98 ILE A O 1
ATOM 769 N N . ALA A 1 99 ? 6.028 0.621 2.100 1.00 95.31 99 ALA A N 1
ATOM 770 C CA . ALA A 1 99 ? 7.299 0.224 2.712 1.00 95.31 99 ALA A CA 1
ATOM 771 C C . ALA A 1 99 ? 7.335 -1.271 3.082 1.00 95.31 99 ALA A C 1
ATOM 773 O O . ALA A 1 99 ? 8.367 -1.918 2.964 1.00 95.31 99 ALA A O 1
ATOM 774 N N . LEU A 1 100 ? 6.199 -1.855 3.471 1.00 94.69 100 LEU A N 1
ATOM 775 C CA . LEU A 1 100 ? 6.111 -3.293 3.751 1.00 94.69 100 LEU A CA 1
ATOM 776 C C . LEU A 1 100 ? 6.167 -4.167 2.488 1.00 94.69 100 LEU A C 1
ATOM 778 O O . LEU A 1 100 ? 6.415 -5.365 2.599 1.00 94.69 100 LEU A O 1
ATOM 782 N N . LEU A 1 101 ? 5.938 -3.590 1.303 1.00 94.56 101 LEU A N 1
ATOM 783 C CA . LEU A 1 101 ? 6.038 -4.282 0.014 1.00 94.56 101 LEU A CA 1
ATOM 784 C C . LEU A 1 101 ? 7.450 -4.228 -0.588 1.00 94.56 101 LEU A C 1
ATOM 786 O O . LEU A 1 101 ? 7.727 -4.970 -1.527 1.00 94.56 101 LEU A O 1
ATOM 790 N N . GLU A 1 102 ? 8.343 -3.393 -0.051 1.00 95.00 102 GLU A N 1
ATOM 791 C CA . GLU A 1 102 ? 9.738 -3.271 -0.493 1.00 95.00 102 GLU A CA 1
ATOM 792 C C . GLU A 1 102 ? 10.480 -4.620 -0.583 1.00 95.00 102 GLU A C 1
ATOM 794 O O . GLU A 1 102 ? 10.991 -4.910 -1.663 1.00 95.00 102 GLU A O 1
ATOM 799 N N . PRO A 1 103 ? 10.457 -5.514 0.429 1.00 96.06 103 PRO A N 1
ATOM 800 C CA . PRO A 1 103 ? 11.152 -6.801 0.327 1.00 96.06 103 PRO A CA 1
ATOM 801 C C . PRO A 1 103 ? 10.574 -7.727 -0.754 1.00 96.06 103 PRO A C 1
ATOM 803 O O . PRO A 1 103 ? 11.290 -8.558 -1.304 1.00 96.06 103 PRO A O 1
ATOM 806 N N . ILE A 1 104 ? 9.286 -7.591 -1.090 1.00 95.25 104 ILE A N 1
ATOM 807 C CA . ILE A 1 104 ? 8.672 -8.353 -2.189 1.00 95.25 104 ILE A CA 1
ATOM 808 C C . ILE A 1 104 ? 9.184 -7.825 -3.529 1.00 95.25 104 ILE A C 1
ATOM 810 O O . ILE A 1 104 ? 9.548 -8.609 -4.401 1.00 95.25 104 ILE A O 1
ATOM 814 N N . HIS A 1 105 ? 9.240 -6.500 -3.678 1.00 94.56 105 HIS A N 1
ATOM 815 C CA . HIS A 1 105 ? 9.810 -5.857 -4.858 1.00 94.56 105 HIS A CA 1
ATOM 816 C C . HIS A 1 105 ? 11.290 -6.224 -5.042 1.00 94.56 105 HIS A C 1
ATOM 818 O O . HIS A 1 105 ? 11.703 -6.536 -6.153 1.00 94.56 105 HIS A O 1
ATOM 824 N N . GLU A 1 106 ? 12.084 -6.225 -3.969 1.00 93.94 106 GLU A N 1
ATOM 825 C CA . GLU A 1 106 ? 13.492 -6.638 -4.016 1.00 93.94 106 GLU A CA 1
ATOM 826 C C . GLU A 1 106 ? 13.644 -8.100 -4.440 1.00 93.94 106 GLU A C 1
ATOM 828 O O . GLU A 1 106 ? 14.403 -8.383 -5.363 1.00 93.94 106 GLU A O 1
ATOM 833 N N . ALA A 1 107 ? 12.864 -9.013 -3.852 1.00 94.38 107 ALA A N 1
ATOM 834 C CA . ALA A 1 107 ? 12.893 -10.425 -4.224 1.00 94.38 107 ALA A CA 1
ATOM 835 C C . ALA A 1 107 ? 12.510 -10.656 -5.698 1.00 94.38 107 ALA A C 1
ATOM 837 O O . ALA A 1 107 ? 13.145 -11.460 -6.379 1.00 94.38 107 ALA A O 1
ATOM 838 N N . GLN A 1 108 ? 11.505 -9.935 -6.211 1.00 93.94 108 GLN A N 1
ATOM 839 C CA . GLN A 1 108 ? 11.139 -9.988 -7.632 1.00 93.94 108 GLN A CA 1
ATOM 840 C C . GLN A 1 108 ? 12.243 -9.421 -8.528 1.00 93.94 108 GLN A C 1
ATOM 842 O O . GLN A 1 108 ? 12.558 -9.999 -9.566 1.00 93.94 108 GLN A O 1
ATOM 847 N N . LEU A 1 109 ? 12.863 -8.311 -8.128 1.00 92.44 109 LEU A N 1
ATOM 848 C CA . LEU A 1 109 ? 13.949 -7.706 -8.889 1.00 92.44 109 LEU A CA 1
ATOM 849 C C . LEU A 1 109 ? 15.183 -8.618 -8.937 1.00 92.44 109 LEU A C 1
ATOM 851 O O . LEU A 1 109 ? 15.830 -8.712 -9.979 1.00 92.44 109 LEU A O 1
ATOM 855 N N . ASP A 1 110 ? 15.495 -9.311 -7.843 1.00 92.06 110 ASP A N 1
ATOM 856 C CA . ASP A 1 110 ? 16.581 -10.292 -7.780 1.00 92.06 110 ASP A CA 1
ATOM 857 C C . ASP A 1 110 ? 16.310 -11.523 -8.648 1.00 92.06 110 ASP A C 1
ATOM 859 O O . ASP A 1 110 ? 17.224 -12.016 -9.312 1.00 92.06 110 ASP A O 1
ATOM 863 N N . ALA A 1 111 ? 15.058 -11.973 -8.727 1.00 91.31 111 ALA A N 1
ATOM 864 C CA . ALA A 1 111 ? 14.673 -13.042 -9.639 1.00 91.31 111 ALA A CA 1
ATOM 865 C C . ALA A 1 111 ? 14.833 -12.626 -11.116 1.00 91.31 111 ALA A C 1
ATOM 867 O O . ALA A 1 111 ? 15.459 -13.351 -11.893 1.00 91.31 111 ALA A O 1
ATOM 868 N N . ILE A 1 112 ? 14.420 -11.402 -11.476 1.00 91.31 112 ILE A N 1
ATOM 869 C CA . ILE A 1 112 ? 14.652 -10.833 -12.817 1.00 91.31 112 ILE A CA 1
ATOM 870 C C . ILE A 1 112 ? 16.154 -10.742 -13.128 1.00 91.31 112 ILE A C 1
ATOM 872 O O . ILE A 1 112 ? 16.574 -11.067 -14.237 1.00 91.31 112 ILE A O 1
ATOM 876 N N . ARG A 1 113 ? 16.981 -10.320 -12.160 1.00 89.56 113 ARG A N 1
ATOM 877 C CA . ARG A 1 113 ? 18.449 -10.232 -12.311 1.00 89.56 113 ARG A CA 1
ATOM 878 C C . ARG A 1 113 ? 19.107 -11.588 -12.555 1.00 89.56 113 ARG A C 1
ATOM 880 O O . ARG A 1 113 ? 20.126 -11.640 -13.237 1.00 89.56 113 ARG A O 1
ATOM 887 N N . ALA A 1 114 ? 18.564 -12.656 -11.975 1.00 89.00 114 ALA A N 1
ATOM 888 C CA . ALA A 1 114 ? 19.048 -14.016 -12.190 1.00 89.00 114 ALA A CA 1
ATOM 889 C C . ALA A 1 114 ? 18.640 -14.579 -13.564 1.00 89.00 114 ALA A C 1
ATOM 891 O O . ALA A 1 114 ? 19.227 -15.563 -14.020 1.00 89.00 114 ALA A O 1
ATOM 892 N N . GLY A 1 115 ? 17.654 -13.959 -14.220 1.00 86.12 115 GLY A N 1
ATOM 893 C CA . GLY A 1 115 ? 17.167 -14.366 -15.527 1.00 86.12 115 GLY A CA 1
ATOM 894 C C . GLY A 1 115 ? 18.172 -14.118 -16.653 1.00 86.12 115 GLY A C 1
ATOM 895 O O . GLY A 1 115 ? 18.992 -13.201 -16.616 1.00 86.12 115 GLY A O 1
ATOM 896 N N . ARG A 1 116 ? 18.104 -14.936 -17.707 1.00 85.81 116 ARG A N 1
ATOM 897 C CA . ARG A 1 116 ? 19.017 -14.811 -18.864 1.00 85.81 116 ARG A CA 1
ATOM 898 C C . ARG A 1 116 ? 18.644 -13.678 -19.814 1.00 85.81 116 ARG A C 1
ATOM 900 O O . ARG A 1 116 ? 19.510 -13.154 -20.514 1.00 85.81 116 ARG A O 1
ATOM 907 N N . VAL A 1 117 ? 17.355 -13.360 -19.896 1.00 85.12 117 VAL A N 1
ATOM 908 C CA . VAL A 1 117 ? 16.803 -12.350 -20.801 1.00 85.12 117 VAL A CA 1
ATOM 909 C C . VAL A 1 117 ? 16.008 -11.353 -19.981 1.00 85.12 117 VAL A C 1
ATOM 911 O O . VAL A 1 117 ? 15.124 -11.732 -19.218 1.00 85.12 117 VAL A O 1
ATOM 914 N N . ILE A 1 118 ? 16.325 -10.076 -20.173 1.00 88.12 118 ILE A N 1
ATOM 915 C CA . ILE A 1 118 ? 15.670 -8.961 -19.502 1.00 88.12 118 ILE A CA 1
ATOM 916 C C . ILE A 1 118 ? 15.191 -8.002 -20.586 1.00 88.12 118 ILE A C 1
ATOM 918 O O . ILE A 1 118 ? 15.996 -7.463 -21.349 1.00 88.12 118 ILE A O 1
ATOM 922 N N . ALA A 1 119 ? 13.881 -7.790 -20.662 1.00 89.12 119 ALA A N 1
ATOM 923 C CA . ALA A 1 119 ? 13.307 -6.733 -21.481 1.00 89.12 119 ALA A CA 1
ATOM 924 C C . ALA A 1 119 ? 13.125 -5.487 -20.612 1.00 89.12 119 ALA A C 1
ATOM 926 O O . ALA A 1 119 ? 12.601 -5.567 -19.503 1.00 89.12 119 ALA A O 1
ATOM 927 N N . MET A 1 120 ? 13.565 -4.332 -21.103 1.00 88.62 120 MET A N 1
ATOM 928 C CA . MET A 1 120 ? 13.429 -3.070 -20.382 1.00 88.62 120 MET A CA 1
ATOM 929 C C . MET A 1 120 ? 13.052 -1.938 -21.329 1.00 88.62 120 MET A C 1
ATOM 931 O O . MET A 1 120 ? 13.532 -1.883 -22.463 1.00 88.62 120 MET A O 1
ATOM 935 N N . ASP A 1 121 ? 12.213 -1.034 -20.841 1.00 88.56 121 ASP A N 1
ATOM 936 C CA . ASP A 1 121 ? 11.849 0.207 -21.523 1.00 88.56 121 ASP A CA 1
ATOM 937 C C . ASP A 1 121 ? 12.017 1.404 -20.569 1.00 88.56 121 ASP A C 1
ATOM 939 O O . ASP A 1 121 ? 12.137 1.230 -19.356 1.00 88.56 121 ASP A O 1
ATOM 943 N N . GLU A 1 122 ? 12.080 2.621 -21.109 1.00 87.25 122 GLU A N 1
ATOM 944 C CA . GLU A 1 122 ? 12.289 3.861 -20.353 1.00 87.25 122 GLU A CA 1
ATOM 945 C C . GLU A 1 122 ? 11.071 4.779 -20.500 1.00 87.25 122 GLU A C 1
ATOM 947 O O . GLU A 1 122 ? 10.785 5.296 -21.578 1.00 87.25 122 GLU A O 1
ATOM 952 N N . THR A 1 123 ? 10.384 5.070 -19.392 1.00 88.38 123 THR A N 1
ATOM 953 C CA . THR A 1 123 ? 9.269 6.027 -19.369 1.00 88.38 123 THR A CA 1
ATOM 954 C C . THR A 1 123 ? 9.640 7.281 -18.563 1.00 88.38 123 THR A C 1
ATOM 956 O O . THR A 1 123 ? 9.763 7.218 -17.332 1.00 88.38 123 THR A O 1
ATOM 959 N N . PRO A 1 124 ? 9.803 8.456 -19.208 1.00 89.31 124 PRO A N 1
ATOM 960 C CA . PRO A 1 124 ? 10.099 9.698 -18.506 1.00 89.31 124 PRO A CA 1
ATOM 961 C C . PRO A 1 124 ? 8.862 10.211 -17.765 1.00 89.31 124 PRO A C 1
ATOM 963 O O . PRO A 1 124 ? 7.787 10.380 -18.339 1.00 89.31 124 PRO A O 1
ATOM 966 N N . ILE A 1 125 ? 9.035 10.549 -16.491 1.00 88.38 125 ILE A N 1
ATOM 967 C CA . ILE A 1 125 ? 7.980 11.096 -15.640 1.00 88.38 125 ILE A CA 1
ATOM 968 C C . ILE A 1 125 ? 8.399 12.401 -14.973 1.00 88.38 125 ILE A C 1
ATOM 970 O O . ILE A 1 125 ? 9.577 12.698 -14.777 1.00 88.38 125 ILE A O 1
ATOM 974 N N . LYS A 1 126 ? 7.415 13.211 -14.591 1.00 87.06 126 LYS A N 1
ATOM 975 C CA . LYS A 1 126 ? 7.633 14.418 -13.792 1.00 87.06 126 LYS A CA 1
ATOM 976 C C . LYS A 1 126 ? 7.422 14.079 -12.319 1.00 87.06 126 LYS A C 1
ATOM 978 O O . LYS A 1 126 ? 6.290 13.906 -11.883 1.00 87.06 126 LYS A O 1
ATOM 983 N N . ALA A 1 127 ? 8.512 13.975 -11.563 1.00 80.44 127 ALA A N 1
ATOM 984 C CA . ALA A 1 127 ? 8.500 13.599 -10.153 1.00 80.44 127 ALA A CA 1
ATOM 985 C C . ALA A 1 127 ? 9.321 14.572 -9.303 1.00 80.44 127 ALA A C 1
ATOM 987 O O . ALA A 1 127 ? 10.499 14.815 -9.555 1.00 80.44 127 ALA A O 1
ATOM 988 N N . GLY A 1 128 ? 8.701 15.095 -8.246 1.00 75.00 128 GLY A N 1
ATOM 989 C CA . GLY A 1 128 ? 9.352 15.974 -7.277 1.00 75.00 128 GLY A CA 1
ATOM 990 C C . GLY A 1 128 ? 9.510 17.423 -7.748 1.00 75.00 128 GLY A C 1
ATOM 991 O O . GLY A 1 128 ? 9.493 17.741 -8.939 1.00 75.00 128 GLY A O 1
ATOM 992 N N . ARG A 1 129 ? 9.664 18.335 -6.782 1.00 71.00 129 ARG A N 1
ATOM 993 C CA . ARG A 1 129 ? 9.889 19.758 -7.063 1.00 71.00 129 ARG A CA 1
ATOM 994 C C . ARG A 1 129 ? 11.318 19.975 -7.555 1.00 71.00 129 ARG A C 1
ATOM 996 O O . ARG A 1 129 ? 12.279 19.463 -6.972 1.00 71.00 129 ARG A O 1
ATOM 1003 N N . ARG A 1 130 ? 11.478 20.768 -8.613 1.00 66.69 130 ARG A N 1
ATOM 1004 C CA . ARG A 1 130 ? 12.782 21.325 -8.971 1.00 66.69 130 ARG A CA 1
ATOM 1005 C C . ARG A 1 130 ? 13.157 22.323 -7.883 1.00 66.69 130 ARG A C 1
ATOM 1007 O O . ARG A 1 130 ? 12.483 23.329 -7.707 1.00 66.69 130 ARG A O 1
ATOM 1014 N N . VAL A 1 131 ? 14.200 22.003 -7.126 1.00 59.19 131 VAL A N 1
ATOM 1015 C CA . VAL A 1 131 ? 14.788 22.947 -6.174 1.00 59.19 131 VAL A CA 1
ATOM 1016 C C . VAL A 1 131 ? 15.449 24.045 -7.007 1.00 59.19 131 VAL A C 1
ATOM 1018 O O . VAL A 1 131 ? 16.257 23.738 -7.890 1.00 59.19 131 VAL A O 1
ATOM 1021 N N . GLU A 1 132 ? 15.054 25.297 -6.790 1.00 49.91 132 GLU A N 1
ATOM 1022 C CA . GLU A 1 132 ? 15.724 26.456 -7.382 1.00 49.91 132 GLU A CA 1
ATOM 1023 C C . GLU A 1 132 ? 17.183 26.468 -6.902 1.00 49.91 132 GLU A C 1
ATOM 1025 O O . GLU A 1 132 ? 17.441 26.394 -5.705 1.00 49.91 132 GLU A O 1
ATOM 1030 N N . GLY A 1 133 ? 18.145 26.478 -7.836 1.00 52.56 133 GLY A N 1
ATOM 1031 C CA . GLY A 1 133 ? 19.562 26.652 -7.486 1.00 52.56 133 GLY A CA 1
ATOM 1032 C C . GLY A 1 133 ? 20.618 25.906 -8.309 1.00 52.56 133 GLY A C 1
ATOM 1033 O O . GLY A 1 133 ? 21.791 26.216 -8.149 1.00 52.56 133 GLY A O 1
ATOM 1034 N N . LYS A 1 134 ? 20.287 24.952 -9.198 1.00 44.31 134 LYS A N 1
ATOM 1035 C CA . LYS A 1 134 ? 21.320 24.220 -9.983 1.00 44.31 134 LYS A CA 1
ATOM 1036 C C . LYS A 1 134 ? 20.963 23.943 -11.448 1.00 44.31 134 LYS A C 1
ATOM 1038 O O . LYS A 1 134 ? 21.093 22.824 -11.929 1.00 44.31 134 LYS A O 1
ATOM 1043 N N . ALA A 1 135 ? 20.498 24.957 -12.170 1.00 42.44 135 ALA A N 1
ATOM 1044 C CA . ALA A 1 135 ? 20.556 24.961 -13.632 1.00 42.44 135 ALA A CA 1
ATOM 1045 C C . ALA A 1 135 ? 20.467 26.404 -14.126 1.00 42.44 135 ALA A C 1
ATOM 1047 O O . ALA A 1 135 ? 19.403 27.022 -14.052 1.00 42.44 135 ALA A O 1
ATOM 1048 N N . ALA A 1 136 ? 21.587 26.924 -14.622 1.00 43.94 136 ALA A N 1
ATOM 1049 C CA . ALA A 1 136 ? 21.623 28.167 -15.368 1.00 43.94 136 ALA A CA 1
ATOM 1050 C C . ALA A 1 136 ? 20.573 28.117 -16.498 1.00 43.94 136 ALA A C 1
ATOM 1052 O O . ALA A 1 136 ? 20.564 27.193 -17.310 1.00 43.94 136 ALA A O 1
ATOM 1053 N N . GLY A 1 137 ? 19.661 29.093 -16.528 1.00 47.47 137 GLY A N 1
ATOM 1054 C CA . GLY A 1 137 ? 19.031 29.516 -17.781 1.00 47.47 137 GLY A CA 1
ATOM 1055 C C . GLY A 1 137 ? 17.537 29.267 -18.020 1.00 47.47 137 GLY A C 1
ATOM 1056 O O . GLY A 1 137 ? 17.066 29.705 -19.064 1.00 47.47 137 GLY A O 1
ATOM 1057 N N . LYS A 1 138 ? 16.740 28.639 -17.137 1.00 47.03 138 LYS A N 1
ATOM 1058 C CA . LYS A 1 138 ? 15.273 28.535 -17.376 1.00 47.03 138 LYS A CA 1
ATOM 1059 C C . LYS A 1 138 ? 14.424 28.912 -16.155 1.00 47.03 138 LYS A C 1
ATOM 1061 O O . LYS A 1 138 ? 14.244 28.113 -15.239 1.00 47.03 138 LYS A O 1
ATOM 1066 N N . LYS A 1 139 ? 13.903 30.147 -16.204 1.00 44.81 139 LYS A N 1
ATOM 1067 C CA . LYS A 1 139 ? 13.013 30.830 -15.250 1.00 44.81 139 LYS A CA 1
ATOM 1068 C C . LYS A 1 139 ? 11.561 30.326 -15.350 1.00 44.81 139 LYS A C 1
ATOM 1070 O O . LYS A 1 139 ? 10.720 31.003 -15.928 1.00 44.81 139 LYS A O 1
ATOM 1075 N N . HIS A 1 140 ? 11.250 29.167 -14.774 1.00 48.28 140 HIS A N 1
ATOM 1076 C CA . HIS A 1 140 ? 9.864 28.868 -14.391 1.00 48.28 140 HIS A CA 1
ATOM 1077 C C . HIS A 1 140 ? 9.834 28.363 -12.940 1.00 48.28 140 HIS A C 1
ATOM 1079 O O . HIS A 1 140 ? 10.245 27.220 -12.699 1.00 48.28 140 HIS A O 1
ATOM 1085 N N . PRO A 1 141 ? 9.387 29.196 -11.979 1.00 42.78 141 PRO A N 1
ATOM 1086 C CA . PRO A 1 141 ? 9.185 28.767 -10.601 1.00 42.78 141 PRO A CA 1
ATOM 1087 C C . PRO A 1 141 ? 8.059 27.725 -10.599 1.00 42.78 141 PRO A C 1
ATOM 1089 O O . PRO A 1 141 ? 6.941 28.007 -11.016 1.00 42.78 141 PRO A O 1
ATOM 1092 N N . GLY A 1 142 ? 8.373 26.482 -10.223 1.00 55.25 142 GLY A N 1
ATOM 1093 C CA . GLY A 1 142 ? 7.399 25.379 -10.186 1.00 55.25 142 GLY A CA 1
ATOM 1094 C C . GLY A 1 142 ? 7.646 24.214 -11.149 1.00 55.25 142 GLY A C 1
ATOM 1095 O O . GLY A 1 142 ? 6.835 23.292 -11.199 1.00 55.25 142 GLY A O 1
ATOM 1096 N N . GLY A 1 143 ? 8.762 24.190 -11.886 1.00 64.94 143 GLY A N 1
ATOM 1097 C CA . GLY A 1 143 ? 9.117 23.015 -12.690 1.00 64.94 143 GLY A CA 1
ATOM 1098 C C . GLY A 1 143 ? 9.232 21.740 -11.838 1.00 64.94 143 GLY A C 1
ATOM 1099 O O . GLY A 1 143 ? 9.793 21.759 -10.743 1.00 64.94 143 GLY A O 1
ATOM 1100 N N . MET A 1 144 ? 8.731 20.610 -12.334 1.00 75.75 144 MET A N 1
ATOM 1101 C CA . MET A 1 144 ? 8.990 19.297 -11.732 1.00 75.75 144 MET A CA 1
ATOM 1102 C C . MET A 1 144 ? 10.300 18.716 -12.272 1.00 75.75 144 MET A C 1
ATOM 1104 O O . MET A 1 144 ? 10.639 18.932 -13.443 1.00 75.75 144 MET A O 1
ATOM 1108 N N . LYS A 1 145 ? 11.048 17.980 -11.440 1.00 82.12 145 LYS A N 1
ATOM 1109 C CA . LYS A 1 145 ? 12.221 17.239 -11.928 1.00 82.12 145 LYS A CA 1
ATOM 1110 C C . LYS A 1 145 ? 11.737 16.116 -12.847 1.00 82.12 145 LYS A C 1
ATOM 1112 O O . LYS A 1 145 ? 10.718 15.482 -12.583 1.00 82.12 145 LYS A O 1
ATOM 1117 N N . THR A 1 146 ? 12.443 15.901 -13.953 1.00 84.81 146 THR A N 1
ATOM 1118 C CA . THR A 1 146 ? 12.229 14.697 -14.760 1.00 84.81 146 THR A CA 1
ATOM 1119 C C . THR A 1 146 ? 12.936 13.543 -14.057 1.00 84.81 146 THR A C 1
ATOM 1121 O O . THR A 1 146 ? 14.126 13.662 -13.778 1.00 84.81 146 THR A O 1
ATOM 1124 N N . GLY A 1 147 ? 12.208 12.476 -13.757 1.00 88.06 147 GLY A N 1
ATOM 1125 C CA . GLY A 1 147 ? 12.748 11.177 -13.370 1.00 88.06 147 GLY A CA 1
ATOM 1126 C C . GLY A 1 147 ? 12.327 10.124 -14.389 1.00 88.06 147 GLY A C 1
ATOM 1127 O O . GLY A 1 147 ? 11.5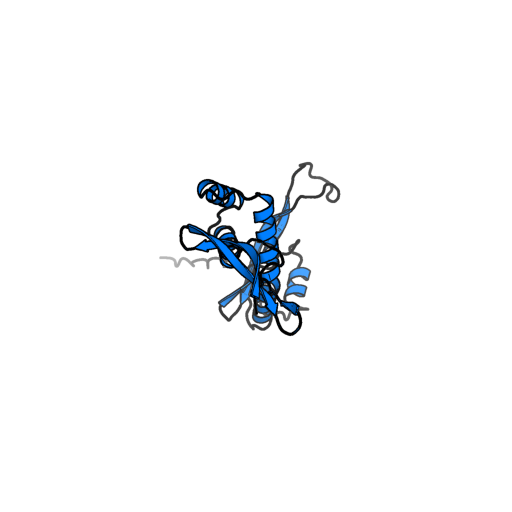75 10.427 -15.314 1.00 88.06 147 GLY A O 1
ATOM 1128 N N . TYR A 1 148 ? 12.809 8.902 -14.223 1.00 89.38 148 TYR A N 1
ATOM 1129 C CA . TYR A 1 148 ? 12.615 7.832 -15.192 1.00 89.38 148 TYR A CA 1
ATOM 1130 C C . TYR A 1 148 ? 12.147 6.581 -14.467 1.00 89.38 148 TYR A C 1
ATOM 1132 O O . TYR A 1 148 ? 12.828 6.105 -13.557 1.00 89.38 148 TYR A O 1
ATOM 1140 N N . PHE A 1 149 ? 10.979 6.076 -14.857 1.00 90.62 149 PHE A N 1
ATOM 1141 C CA . PHE A 1 149 ? 10.552 4.732 -14.494 1.00 90.62 149 PHE A CA 1
ATOM 1142 C C . PHE A 1 149 ? 10.998 3.768 -15.578 1.00 90.62 149 PHE A C 1
ATOM 1144 O O . PHE A 1 149 ? 10.823 4.041 -16.764 1.00 90.62 149 PHE A O 1
ATOM 1151 N N . TRP A 1 150 ? 11.549 2.646 -15.146 1.00 90.38 150 TRP A N 1
ATOM 1152 C CA . TRP A 1 150 ? 12.020 1.596 -16.026 1.00 90.38 150 TRP A CA 1
ATOM 1153 C C . TRP A 1 150 ? 11.152 0.368 -15.800 1.00 90.38 150 TRP A C 1
ATOM 1155 O O . TRP A 1 150 ? 11.385 -0.336 -14.824 1.00 90.38 150 TRP A O 1
ATOM 1165 N N . PRO A 1 151 ? 10.108 0.123 -16.608 1.00 91.44 151 PRO A N 1
ATOM 1166 C CA . PRO A 1 151 ? 9.478 -1.188 -16.657 1.00 91.44 151 PRO A CA 1
ATOM 1167 C C . PRO A 1 151 ? 10.511 -2.232 -17.070 1.00 91.44 151 PRO A C 1
ATOM 1169 O O . PRO A 1 151 ? 11.140 -2.124 -18.125 1.00 91.44 151 PRO A O 1
ATOM 1172 N N . VAL A 1 152 ? 10.673 -3.241 -16.228 1.00 92.06 152 VAL A N 1
ATOM 1173 C CA . VAL A 1 152 ? 11.544 -4.379 -16.482 1.00 92.06 152 VAL A CA 1
ATOM 1174 C C . VAL A 1 152 ? 10.702 -5.632 -16.446 1.00 92.06 152 VAL A C 1
ATOM 1176 O O . VAL A 1 152 ? 9.931 -5.824 -15.508 1.00 92.06 152 VAL A O 1
ATOM 1179 N N . TYR A 1 153 ? 10.876 -6.468 -17.458 1.00 92.81 153 TYR A N 1
ATOM 1180 C CA . TYR A 1 153 ? 10.188 -7.731 -17.614 1.00 92.81 153 TYR A CA 1
ATOM 1181 C C . TYR A 1 153 ? 11.202 -8.877 -17.698 1.00 92.81 153 TYR A C 1
ATOM 1183 O O . TYR A 1 153 ? 12.112 -8.850 -18.536 1.00 92.81 153 TYR A O 1
ATOM 1191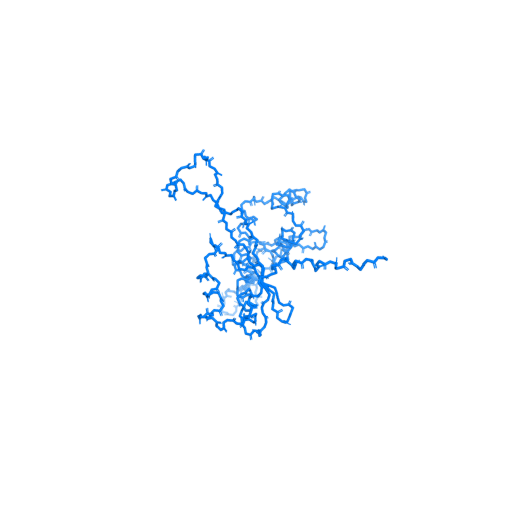 N N . GLY A 1 154 ? 11.066 -9.836 -16.782 1.00 90.38 154 GLY A N 1
ATOM 1192 C CA . GLY A 1 154 ? 11.900 -11.035 -16.690 1.00 90.38 154 GLY A CA 1
ATOM 1193 C C . GLY A 1 154 ? 11.358 -12.207 -17.511 1.00 90.38 154 GLY A C 1
ATOM 1194 O O . GLY A 1 154 ? 10.252 -12.161 -18.042 1.00 90.38 154 GLY A O 1
ATOM 1195 N N . GLU A 1 155 ? 12.135 -13.290 -17.597 1.00 89.56 155 GLU A N 1
ATOM 1196 C CA . GLU A 1 155 ? 11.766 -14.479 -18.385 1.00 89.56 155 GLU A CA 1
ATOM 1197 C C . GLU A 1 155 ? 10.653 -15.339 -17.751 1.00 89.56 155 GLU A C 1
ATOM 1199 O O . GLU A 1 155 ? 10.064 -16.168 -18.442 1.00 89.56 155 GLU A O 1
ATOM 1204 N N . HIS A 1 156 ? 10.334 -15.121 -16.469 1.00 89.44 156 HIS A N 1
ATOM 1205 C CA . HIS A 1 156 ? 9.322 -15.869 -15.709 1.00 89.44 156 HIS A CA 1
ATOM 1206 C C . HIS A 1 156 ? 8.029 -15.067 -15.462 1.00 89.44 156 HIS A C 1
ATOM 1208 O O . HIS A 1 156 ? 7.388 -15.235 -14.428 1.00 89.44 156 HIS A O 1
ATOM 1214 N N . ASP A 1 157 ? 7.653 -14.178 -16.388 1.00 89.94 157 ASP A N 1
ATOM 1215 C CA . ASP A 1 157 ? 6.484 -13.287 -16.266 1.00 89.94 157 ASP A CA 1
ATOM 1216 C C . ASP A 1 157 ? 6.543 -12.306 -15.075 1.00 89.94 157 ASP A C 1
ATOM 1218 O O . ASP A 1 157 ? 5.528 -11.840 -14.552 1.00 89.94 157 ASP A O 1
ATOM 1222 N N . GLU A 1 158 ? 7.754 -11.947 -14.656 1.00 92.00 158 GLU A N 1
ATOM 1223 C CA . GLU A 1 158 ? 8.007 -11.010 -13.562 1.00 92.00 158 GLU A CA 1
ATOM 1224 C C . GLU A 1 158 ? 8.078 -9.578 -14.092 1.00 92.00 158 GLU A C 1
ATOM 1226 O O . GLU A 1 158 ? 8.735 -9.320 -15.101 1.00 92.00 158 GLU A O 1
ATOM 1231 N N . VAL A 1 159 ? 7.446 -8.627 -13.398 1.00 92.69 159 VAL A N 1
ATOM 1232 C CA . VAL A 1 159 ? 7.493 -7.203 -13.757 1.00 92.69 159 VAL A CA 1
ATOM 1233 C C . VAL A 1 159 ? 7.935 -6.377 -12.556 1.00 92.69 159 VAL A C 1
ATOM 1235 O O . VAL A 1 159 ? 7.337 -6.464 -11.486 1.00 92.69 159 VAL A O 1
ATOM 1238 N N . CYS A 1 160 ? 8.941 -5.524 -12.741 1.00 93.50 160 CYS A N 1
ATOM 1239 C CA . CYS A 1 160 ? 9.386 -4.550 -11.743 1.00 93.50 160 CYS A CA 1
ATOM 1240 C C . CYS A 1 160 ? 9.511 -3.153 -12.355 1.00 93.50 160 CYS A C 1
ATOM 1242 O O . CYS A 1 160 ? 9.731 -3.004 -13.555 1.00 93.50 160 CYS A O 1
ATOM 1244 N N . PHE A 1 161 ? 9.389 -2.119 -11.517 1.00 91.75 161 PHE A N 1
ATOM 1245 C CA . PHE A 1 161 ? 9.444 -0.716 -11.944 1.00 91.75 161 PHE A CA 1
ATOM 1246 C C . PHE A 1 161 ? 10.485 0.090 -11.149 1.00 91.75 161 PHE A C 1
ATOM 1248 O O . PHE A 1 161 ? 10.112 0.963 -10.355 1.00 91.75 161 PHE A O 1
ATOM 1255 N N . PRO A 1 162 ? 11.795 -0.158 -11.332 1.00 92.12 162 PRO A N 1
ATOM 1256 C CA . PRO A 1 162 ? 12.828 0.692 -10.756 1.00 92.12 162 PRO A CA 1
ATOM 1257 C C . PRO A 1 162 ? 12.695 2.160 -11.194 1.00 92.12 162 PRO A C 1
ATOM 1259 O O . PRO A 1 162 ? 12.383 2.483 -12.345 1.00 92.12 162 PRO A O 1
ATOM 1262 N N . PHE A 1 163 ? 12.960 3.067 -10.252 1.00 90.88 163 PHE A N 1
ATOM 1263 C CA . PHE A 1 163 ? 12.992 4.510 -10.484 1.00 90.88 163 PHE A CA 1
ATOM 1264 C C . PHE A 1 163 ? 14.427 5.033 -10.460 1.00 90.88 163 PHE A C 1
ATOM 1266 O O . PHE A 1 163 ? 15.147 4.837 -9.479 1.00 90.88 163 PHE A O 1
ATOM 1273 N N . PHE A 1 164 ? 14.807 5.800 -11.484 1.00 89.50 164 PHE A N 1
ATOM 1274 C CA . PHE A 1 164 ? 16.091 6.496 -11.533 1.00 89.50 164 PHE A CA 1
ATOM 1275 C C . PHE A 1 164 ? 15.920 8.007 -11.737 1.00 89.50 164 PHE A C 1
ATOM 1277 O O . PHE A 1 164 ? 15.067 8.457 -12.507 1.00 89.50 164 PHE A O 1
ATOM 1284 N N . PRO A 1 165 ? 16.758 8.835 -11.085 1.00 86.62 165 PRO A N 1
ATOM 1285 C CA . PRO A 1 165 ? 16.698 10.287 -11.235 1.00 86.62 165 PRO A CA 1
ATOM 1286 C C . PRO A 1 165 ? 17.261 10.771 -12.579 1.00 86.62 165 PRO A C 1
ATOM 1288 O O . PRO A 1 165 ? 17.053 11.928 -12.944 1.00 86.62 165 PRO A O 1
ATOM 1291 N N . SER A 1 166 ? 17.998 9.927 -13.307 1.00 84.88 166 SER A N 1
ATOM 1292 C CA . SER A 1 166 ? 18.587 10.262 -14.602 1.00 84.88 166 SER A CA 1
ATOM 1293 C C . SER A 1 166 ? 18.623 9.051 -15.539 1.00 84.88 166 SER A C 1
ATOM 1295 O O . SER A 1 166 ? 18.514 7.915 -15.086 1.00 84.88 166 SER A O 1
ATOM 1297 N N . ARG A 1 167 ? 18.832 9.306 -16.836 1.00 82.44 167 ARG A N 1
ATOM 1298 C CA . ARG A 1 167 ? 19.026 8.284 -17.881 1.00 82.44 167 ARG A CA 1
ATOM 1299 C C . ARG A 1 167 ? 20.473 7.785 -18.003 1.00 82.44 167 ARG A C 1
ATOM 1301 O O . ARG A 1 167 ? 20.848 7.209 -19.019 1.00 82.44 167 ARG A O 1
ATOM 1308 N N . ALA A 1 168 ? 21.327 8.110 -17.032 1.00 84.12 168 ALA A N 1
ATOM 1309 C CA . ALA A 1 168 ? 22.732 7.732 -17.083 1.00 84.12 168 ALA A CA 1
ATOM 1310 C C . ALA A 1 168 ? 22.883 6.207 -17.021 1.00 84.12 168 ALA A C 1
ATOM 1312 O O . ALA A 1 168 ? 22.284 5.558 -16.163 1.00 84.12 168 ALA A O 1
ATOM 1313 N N . GLN A 1 169 ? 23.745 5.664 -17.884 1.00 79.81 169 GLN A N 1
ATOM 1314 C CA . GLN A 1 169 ? 24.029 4.230 -17.978 1.00 79.81 169 GLN A CA 1
ATOM 1315 C C . GLN A 1 169 ? 24.443 3.619 -16.630 1.00 79.81 169 GLN A C 1
ATOM 1317 O O . GLN A 1 169 ? 24.056 2.499 -16.325 1.00 79.81 169 GLN A O 1
ATOM 1322 N N . VAL A 1 170 ? 25.115 4.390 -15.771 1.00 83.56 170 VAL A N 1
ATOM 1323 C CA . VAL A 1 170 ? 25.510 3.980 -14.411 1.00 83.56 170 VAL A CA 1
ATOM 1324 C C . VAL A 1 170 ? 24.330 3.458 -13.580 1.00 83.56 170 VAL A C 1
ATOM 1326 O O . VAL A 1 170 ? 24.496 2.532 -12.793 1.00 83.56 170 VAL A O 1
ATOM 1329 N N . HIS A 1 171 ? 23.125 4.018 -13.740 1.00 83.62 171 HIS A N 1
ATOM 1330 C CA . HIS A 1 171 ? 21.947 3.535 -13.012 1.00 83.62 171 HIS A CA 1
ATOM 1331 C C . HIS A 1 171 ? 21.526 2.135 -13.462 1.00 83.62 171 HIS A C 1
ATOM 1333 O O . HIS A 1 171 ? 21.191 1.296 -12.630 1.00 83.62 171 HIS A O 1
ATOM 1339 N N . VAL A 1 172 ? 21.601 1.883 -14.768 1.00 79.81 172 VAL A N 1
ATOM 1340 C CA . VAL A 1 172 ? 21.309 0.588 -15.385 1.00 79.81 172 VAL A CA 1
ATOM 1341 C C . VAL A 1 172 ? 22.380 -0.426 -14.976 1.00 79.81 172 VAL A C 1
ATOM 1343 O O . VAL A 1 172 ? 22.056 -1.504 -14.493 1.00 79.81 172 VAL A O 1
ATOM 1346 N N . GLU A 1 173 ? 23.658 -0.060 -15.053 1.00 82.38 173 GLU A N 1
ATOM 1347 C CA . GLU A 1 173 ? 24.774 -0.929 -14.654 1.00 82.38 173 GLU A CA 1
ATOM 1348 C C . GLU A 1 173 ? 24.713 -1.319 -13.174 1.00 82.38 173 GLU A C 1
ATOM 1350 O O . GLU A 1 173 ? 24.885 -2.489 -12.841 1.00 82.38 173 GLU A O 1
ATOM 1355 N N . ASN A 1 174 ? 24.409 -0.369 -12.286 1.00 83.75 174 ASN A N 1
ATOM 1356 C CA . ASN A 1 174 ? 24.239 -0.650 -10.860 1.00 83.75 174 ASN A CA 1
ATOM 1357 C C . ASN A 1 174 ? 23.013 -1.526 -10.586 1.00 83.75 174 ASN A C 1
ATOM 1359 O O . ASN A 1 174 ? 23.046 -2.353 -9.681 1.00 83.75 174 ASN A O 1
ATOM 1363 N N . CYS A 1 175 ? 21.933 -1.349 -11.353 1.00 82.19 175 CYS A N 1
ATOM 1364 C CA . CYS A 1 175 ? 20.722 -2.141 -11.191 1.00 82.19 175 CYS A CA 1
ATOM 1365 C C . CYS A 1 175 ? 20.914 -3.595 -11.630 1.00 82.19 175 CYS A C 1
ATOM 1367 O O . CYS A 1 175 ? 20.341 -4.475 -10.999 1.00 82.19 175 CYS A O 1
ATOM 1369 N N . TRP A 1 176 ? 21.714 -3.853 -12.668 1.00 78.69 176 TRP A N 1
ATOM 1370 C CA . TRP A 1 176 ? 21.867 -5.190 -13.266 1.00 78.69 176 TRP A CA 1
ATOM 1371 C C . TRP A 1 176 ? 23.224 -5.849 -13.004 1.00 78.69 176 TRP A C 1
ATOM 1373 O O . TRP A 1 176 ? 23.459 -6.962 -13.463 1.00 78.69 176 TRP A O 1
ATOM 1383 N N . GLY A 1 177 ? 24.157 -5.169 -12.333 1.00 69.38 177 GLY A N 1
ATOM 1384 C CA . GLY A 1 177 ? 25.511 -5.683 -12.089 1.00 69.38 177 GLY A CA 1
ATOM 1385 C C . GLY A 1 177 ? 26.364 -5.842 -13.356 1.00 69.38 177 GLY A C 1
ATOM 1386 O O . GLY A 1 177 ? 27.452 -6.416 -13.310 1.00 69.38 177 GLY A O 1
ATOM 1387 N N . CYS A 1 178 ? 25.897 -5.332 -14.496 1.00 58.66 178 CYS A N 1
ATOM 1388 C CA . CYS A 1 178 ? 26.543 -5.492 -15.790 1.00 58.66 178 CYS A CA 1
ATOM 1389 C C . CYS A 1 178 ? 27.669 -4.462 -15.959 1.00 58.66 178 CYS A C 1
ATOM 1391 O O . CYS A 1 178 ? 27.416 -3.325 -16.345 1.00 58.66 178 CYS A O 1
ATOM 1393 N N . ARG A 1 179 ? 28.924 -4.845 -15.692 1.00 44.91 179 ARG A N 1
ATOM 1394 C CA . ARG A 1 179 ? 30.099 -4.035 -16.065 1.00 44.91 179 ARG A CA 1
ATOM 1395 C C . ARG A 1 179 ? 30.639 -4.482 -17.426 1.00 44.91 179 ARG A C 1
ATOM 1397 O O . ARG A 1 179 ? 31.225 -5.555 -17.535 1.00 44.91 179 ARG A O 1
ATOM 1404 N N . GLY A 1 180 ? 30.503 -3.633 -18.445 1.00 43.22 180 GLY A N 1
ATOM 1405 C CA . GLY A 1 180 ? 31.184 -3.791 -19.737 1.00 43.22 180 GLY A CA 1
ATOM 1406 C C . GLY A 1 180 ? 30.347 -4.395 -20.882 1.00 43.22 180 GLY A C 1
ATOM 1407 O O . GLY A 1 180 ? 29.195 -4.781 -20.695 1.00 43.22 180 GLY A O 1
ATOM 1408 N N . PRO A 1 181 ? 30.924 -4.492 -22.098 1.00 39.62 181 PRO A N 1
ATOM 1409 C CA . PRO A 1 181 ? 30.206 -4.710 -23.366 1.00 39.62 181 PRO A CA 1
ATOM 1410 C C . PRO A 1 181 ? 29.677 -6.141 -23.585 1.00 39.62 181 PRO A C 1
ATOM 1412 O O . PRO A 1 181 ? 29.259 -6.485 -24.686 1.00 39.62 181 PRO A O 1
ATOM 1415 N N . ARG A 1 182 ? 29.698 -6.986 -22.547 1.00 32.78 182 ARG A N 1
ATOM 1416 C CA . ARG A 1 182 ? 29.135 -8.348 -22.534 1.00 32.78 182 ARG A CA 1
ATOM 1417 C C . ARG A 1 182 ? 27.853 -8.455 -21.700 1.00 32.78 182 ARG A C 1
ATOM 1419 O O . ARG A 1 182 ? 27.454 -9.556 -21.337 1.00 32.78 182 ARG A O 1
ATOM 1426 N N . ALA A 1 183 ? 27.210 -7.331 -21.395 1.00 44.38 183 ALA A N 1
ATOM 1427 C CA . ALA A 1 183 ? 25.860 -7.337 -20.854 1.00 44.38 183 ALA A CA 1
ATOM 1428 C C . ALA A 1 183 ? 24.924 -7.956 -21.903 1.00 44.38 183 ALA A C 1
ATOM 1430 O O . ALA A 1 183 ? 24.852 -7.460 -23.031 1.00 44.38 183 ALA A O 1
ATOM 1431 N N . ALA A 1 184 ? 24.271 -9.065 -21.549 1.00 42.78 184 ALA A N 1
ATOM 1432 C CA . ALA A 1 184 ? 23.215 -9.683 -22.339 1.00 42.78 184 ALA A CA 1
ATOM 1433 C C . ALA A 1 184 ? 22.305 -8.590 -22.910 1.00 42.78 184 ALA A C 1
ATOM 1435 O O . ALA A 1 184 ? 21.922 -7.682 -22.177 1.00 42.78 184 ALA A O 1
ATOM 1436 N N . CYS A 1 185 ? 22.056 -8.638 -24.222 1.00 38.44 185 CYS A N 1
ATOM 1437 C CA . CYS A 1 185 ? 21.348 -7.621 -24.990 1.00 38.44 185 CYS A CA 1
ATOM 1438 C C . CYS A 1 185 ? 20.187 -6.975 -24.215 1.00 38.44 185 CYS A C 1
ATOM 1440 O O . CYS A 1 185 ? 19.054 -7.444 -24.290 1.00 38.44 185 CYS A O 1
ATOM 1442 N N . CYS A 1 186 ? 20.440 -5.820 -23.593 1.00 39.44 186 CYS A N 1
ATOM 1443 C CA . CYS A 1 186 ? 19.434 -4.779 -23.481 1.00 39.44 186 CYS A CA 1
ATOM 1444 C C . CYS A 1 186 ? 19.172 -4.340 -24.917 1.00 39.44 186 CYS A C 1
ATOM 1446 O O . CYS A 1 186 ? 19.865 -3.476 -25.448 1.00 39.44 186 CYS A O 1
ATOM 1448 N N . CYS A 1 187 ? 18.252 -5.013 -25.601 1.00 29.88 187 CYS A N 1
ATOM 1449 C CA . CYS A 1 187 ? 17.681 -4.467 -26.811 1.00 29.88 187 CYS A CA 1
ATOM 1450 C C . CYS A 1 187 ? 16.653 -3.445 -26.314 1.00 29.88 187 CYS A C 1
ATOM 1452 O O . CYS A 1 187 ? 15.583 -3.867 -25.870 1.00 29.88 187 CYS A O 1
ATOM 1454 N N . PRO A 1 188 ? 16.936 -2.124 -26.317 1.00 36.91 188 PRO A N 1
ATOM 1455 C CA . PRO A 1 188 ? 15.832 -1.182 -26.292 1.00 36.91 188 PRO A CA 1
ATOM 1456 C C . PRO A 1 188 ? 14.935 -1.590 -27.459 1.00 36.91 188 PRO A C 1
ATOM 1458 O O . PRO A 1 188 ? 15.449 -1.904 -28.538 1.00 36.91 188 PRO A O 1
ATOM 1461 N N . MET A 1 189 ? 13.617 -1.629 -27.263 1.00 34.94 189 MET A N 1
ATOM 1462 C CA . MET A 1 189 ? 12.675 -1.684 -28.380 1.00 34.94 189 MET A CA 1
ATOM 1463 C C . MET A 1 189 ? 12.824 -0.384 -29.187 1.00 34.94 189 MET A C 1
ATOM 1465 O O . MET A 1 189 ? 11.990 0.512 -29.156 1.00 34.94 189 MET A O 1
ATOM 1469 N N . ALA A 1 190 ? 13.934 -0.261 -29.912 1.00 33.28 190 ALA A N 1
ATOM 1470 C CA . ALA A 1 190 ? 14.081 0.654 -31.008 1.00 33.28 190 ALA A CA 1
ATOM 1471 C C . ALA A 1 190 ? 13.054 0.199 -32.038 1.00 33.28 190 ALA A C 1
ATOM 1473 O O . ALA A 1 190 ? 13.060 -0.949 -32.493 1.00 33.28 190 ALA A O 1
ATOM 1474 N N . THR A 1 191 ? 12.131 1.103 -32.336 1.00 33.59 191 THR A N 1
ATOM 1475 C CA . THR A 1 191 ? 11.209 1.042 -33.460 1.00 33.59 191 THR A CA 1
ATOM 1476 C C . THR A 1 191 ? 11.890 0.374 -34.653 1.00 33.59 191 THR A C 1
ATOM 1478 O O . THR A 1 191 ? 12.827 0.917 -35.237 1.00 33.59 191 THR A O 1
ATOM 1481 N N . ARG A 1 192 ? 11.451 -0.846 -34.998 1.00 25.66 192 ARG A N 1
ATOM 1482 C CA . ARG A 1 192 ? 11.931 -1.530 -36.203 1.00 25.66 192 ARG A CA 1
ATOM 1483 C C . ARG A 1 192 ? 11.669 -0.596 -37.390 1.00 25.66 192 ARG A C 1
ATOM 1485 O O . ARG A 1 192 ? 10.511 -0.217 -37.578 1.00 25.66 192 ARG A O 1
ATOM 1492 N N . PRO A 1 193 ? 12.672 -0.222 -38.201 1.00 30.72 193 PRO A N 1
ATOM 1493 C CA . PRO A 1 193 ? 12.387 0.433 -39.462 1.00 30.72 193 PRO A CA 1
ATOM 1494 C C . PRO A 1 193 ? 11.623 -0.567 -40.331 1.00 30.72 193 PRO A C 1
ATOM 1496 O O . PRO A 1 193 ? 12.069 -1.695 -40.550 1.00 30.72 193 PRO A O 1
ATOM 1499 N N . THR A 1 194 ? 10.437 -0.164 -40.776 1.00 32.50 194 THR A N 1
ATOM 1500 C CA . THR A 1 194 ? 9.618 -0.905 -41.733 1.00 32.50 194 THR A CA 1
ATOM 1501 C C . THR A 1 194 ? 10.491 -1.275 -42.938 1.00 32.50 194 THR A C 1
ATOM 1503 O O . THR A 1 194 ? 11.113 -0.378 -43.515 1.00 32.50 194 THR A O 1
ATOM 1506 N N . PRO A 1 195 ? 10.592 -2.555 -43.336 1.00 30.03 195 PRO A N 1
ATOM 1507 C CA . PRO A 1 195 ? 11.388 -2.918 -44.497 1.00 30.03 195 PRO A CA 1
ATOM 1508 C C . PRO A 1 195 ? 10.774 -2.267 -45.737 1.00 30.03 195 PRO A C 1
ATOM 1510 O O . PRO A 1 195 ? 9.590 -2.440 -46.024 1.00 30.03 195 PRO A O 1
ATOM 1513 N N . ALA A 1 196 ? 11.586 -1.489 -46.453 1.00 37.84 196 ALA A N 1
ATOM 1514 C CA . ALA A 1 196 ? 11.203 -0.859 -47.704 1.00 37.84 196 ALA A CA 1
ATOM 1515 C C . ALA A 1 196 ? 10.742 -1.931 -48.701 1.00 37.84 196 ALA A C 1
ATOM 1517 O O . ALA A 1 196 ? 11.525 -2.762 -49.166 1.00 37.84 196 ALA A O 1
ATOM 1518 N N . THR A 1 197 ? 9.454 -1.910 -49.028 1.00 38.19 197 THR A N 1
ATOM 1519 C CA . THR A 1 197 ? 8.853 -2.758 -50.051 1.00 38.19 197 THR A CA 1
ATOM 1520 C C . THR A 1 197 ? 9.491 -2.418 -51.399 1.00 38.19 197 THR A C 1
ATOM 1522 O O . THR A 1 197 ? 9.192 -1.383 -51.996 1.00 38.19 197 THR A O 1
ATOM 1525 N N . ARG A 1 198 ? 10.390 -3.278 -51.897 1.00 36.56 198 ARG A N 1
ATOM 1526 C CA . ARG A 1 198 ? 10.854 -3.232 -53.292 1.00 36.56 198 ARG A CA 1
ATOM 1527 C C . ARG A 1 198 ? 9.632 -3.391 -54.196 1.00 36.56 198 ARG A C 1
ATOM 1529 O O . ARG A 1 198 ? 9.086 -4.487 -54.312 1.00 36.56 198 ARG A O 1
ATOM 1536 N N . ARG A 1 199 ? 9.204 -2.304 -54.842 1.00 38.22 199 ARG A N 1
ATOM 1537 C CA . ARG A 1 199 ? 8.267 -2.373 -55.967 1.00 38.22 199 ARG A CA 1
ATOM 1538 C C . ARG A 1 199 ? 8.942 -3.166 -57.086 1.00 38.22 199 ARG A C 1
ATOM 1540 O O . ARG A 1 199 ? 10.013 -2.780 -57.550 1.00 38.22 199 ARG A O 1
ATOM 1547 N N . ARG A 1 200 ? 8.339 -4.287 -57.485 1.00 34.34 200 ARG A N 1
ATOM 1548 C CA . ARG A 1 200 ? 8.662 -4.938 -58.759 1.00 34.34 200 ARG A CA 1
ATOM 1549 C C . ARG A 1 200 ? 8.026 -4.105 -59.882 1.00 34.34 200 ARG A C 1
ATOM 1551 O O . ARG A 1 200 ? 6.884 -3.680 -59.696 1.00 34.34 200 ARG A O 1
ATOM 1558 N N . PRO A 1 201 ? 8.735 -3.827 -60.986 1.00 41.78 201 PRO A N 1
ATOM 1559 C CA . PRO A 1 201 ? 8.119 -3.215 -62.154 1.00 41.78 201 PRO A CA 1
ATOM 1560 C C . PRO A 1 201 ? 7.121 -4.198 -62.781 1.00 41.78 201 PRO A C 1
ATOM 1562 O O . PRO A 1 201 ? 7.349 -5.411 -62.752 1.00 41.78 201 PRO A O 1
ATOM 1565 N N . VAL A 1 202 ? 6.011 -3.639 -63.263 1.00 52.19 202 VAL A N 1
ATOM 1566 C CA . VAL A 1 202 ? 5.010 -4.299 -64.115 1.00 52.19 202 VAL A CA 1
ATOM 1567 C C . VAL A 1 202 ? 5.585 -4.448 -65.515 1.00 52.19 202 VAL A C 1
ATOM 1569 O O . VAL A 1 202 ? 6.261 -3.486 -65.949 1.00 52.19 202 VAL A O 1
#

Secondary structure (DSSP, 8-state):
-EEEEEEEEEEEEEETTEEEEEEEEEEEEE-TTT--EE-PPPPPPSSTT-SB-HHHHHHHHHHHHTS---HHHHHHHHHHTT----HHHHHHHHHHHHHHHHHHHHHHHHHHHHSS--EE--EEEEEEE--TTS-TT---TTPEEEEEE--EE-TTS-EE--EESS--HHHHHHHH---STTS--------PPPP---PPP-